Protein AF-R0MPH1-F1 (afdb_monomer_lite)

pLDDT: mean 81.39, std 14.54, range [37.03, 97.19]

Organism: Nosema bombycis (strain CQ1 / CVCC 102059) (NCBI:txid578461)

Foldseek 3Di:
DDDDDDPPPPPPDPVVVVVVVVVVVVVVVVVVVVVVVVVVLVVVVVPDPPPPVNVVVVVVVVVVVVVVVVVVVVVVVVVVVVVVVVVVVVVVVVVVVVVVVVVVVVVVVVVVVVVVVVVVVVVVVVVVVVVVVVVVVVVVVVVVVVVVVVVVVVVVVVVVVVVVVVVVVVVVVVVVVVVVVVVVVVVVVVVVVVVVVVVVVQVVVCVVVVWNWDWDDDDQKIWIWTDDPFWIWIFIDGDNGTDDIDIDGD

Sequence (250 aa):
MLMKEEYSEDWETIEHEMMHVEDYFSNHKIAFTEKMAKLYFLKNLKDANSNDKIYECLDRSKKQLVEIKKKGVEVRDDIEKISKEIYDTEMAHKNISLEVYEKEYNEMVEELKQLEIDLKNQDEFTEVNNKYQGLCTEVKNKSEQIAYLEKEIAFLAVSELEEEYHKLKEEKSRLESKQKRLSVIQYEKYIEELYFYYSTFISFFNKLIDMEVTSSISGSSIFIKCHNENIDVEIIIKDEGIQDIKILKT

Radius of gyration: 81.23 Å; chains: 1; bounding box: 146×49×200 Å

Secondary structure (DSSP, 8-state):
-------------HHHHHHHHHHHHHHHHHHHHHHHHHHHHHHHHHS-S-HHHHHHHHHHHHHHHHHHHHHHHHHHHHHHHHHHHHHHHHHHHHHHHHHHHHHHHHHHHHHHHHHHHHHHHHHHHHHHHHHHHHHHHHHHHHHHHHHHHHHHHHHHHHHHHHHHHHHHHHHHHHHHHHHHHHHHHHHHHHHHHHHHHHHHHHHHHHHHHT-EEEEEEETTEEEEEEEETTEEEEEEEETTEEEEEEEE--

Structure (mmCIF, N/CA/C/O backbone):
data_AF-R0MPH1-F1
#
_entry.id   AF-R0MPH1-F1
#
loop_
_atom_site.group_PDB
_atom_site.id
_atom_site.type_symbol
_atom_site.label_atom_id
_atom_site.label_alt_id
_atom_site.label_comp_id
_atom_site.label_asym_id
_atom_site.label_entity_id
_atom_site.label_seq_id
_atom_site.pdbx_PDB_ins_code
_atom_site.Cartn_x
_atom_site.Cartn_y
_atom_site.Cartn_z
_atom_site.occupancy
_atom_site.B_iso_or_equiv
_atom_site.auth_seq_id
_atom_site.auth_comp_id
_atom_site.auth_asym_id
_atom_site.auth_atom_id
_atom_site.pdbx_PDB_model_num
ATOM 1 N N . MET A 1 1 ? 61.611 1.259 -21.928 1.00 47.38 1 MET A N 1
ATOM 2 C CA . MET A 1 1 ? 61.967 -0.033 -22.554 1.00 47.38 1 MET A CA 1
ATOM 3 C C . MET A 1 1 ? 60.673 -0.637 -23.075 1.00 47.38 1 MET A C 1
ATOM 5 O O . MET A 1 1 ? 59.695 -0.521 -22.350 1.00 47.38 1 MET A O 1
ATOM 9 N N . LEU A 1 2 ? 60.705 -1.227 -24.280 1.00 37.03 2 LEU A N 1
ATOM 10 C CA . LEU A 1 2 ? 59.588 -1.635 -25.167 1.00 37.03 2 LEU A CA 1
ATOM 11 C C . LEU A 1 2 ? 59.160 -0.495 -26.113 1.00 37.03 2 LEU A C 1
ATOM 13 O O . LEU A 1 2 ? 58.446 0.413 -25.713 1.00 37.03 2 LEU A O 1
ATOM 17 N N . MET A 1 3 ? 59.924 -0.279 -27.191 1.00 38.53 3 MET A N 1
ATOM 18 C CA . MET A 1 3 ? 59.906 -0.952 -28.513 1.00 38.53 3 MET A CA 1
ATOM 19 C C . MET A 1 3 ? 58.918 -0.240 -29.446 1.00 38.53 3 MET A C 1
ATOM 21 O O . MET A 1 3 ? 57.710 -0.397 -29.334 1.00 38.53 3 MET A O 1
ATOM 25 N N . LYS A 1 4 ? 59.485 0.589 -30.334 1.00 43.16 4 LYS A N 1
ATOM 26 C CA . LYS A 1 4 ? 58.848 1.042 -31.570 1.00 43.16 4 LYS A CA 1
ATOM 27 C C . LYS A 1 4 ? 58.596 -0.201 -32.421 1.00 43.16 4 LYS A C 1
ATOM 29 O O . LYS A 1 4 ? 59.562 -0.846 -32.814 1.00 43.16 4 LYS A O 1
ATOM 34 N N . GLU A 1 5 ? 57.342 -0.501 -32.709 1.00 41.91 5 GLU A N 1
ATOM 35 C CA . GLU A 1 5 ? 56.995 -1.338 -33.853 1.00 41.91 5 GLU A CA 1
ATOM 36 C C . GLU A 1 5 ? 56.762 -0.400 -35.042 1.00 41.91 5 GLU A C 1
ATOM 38 O O . GLU A 1 5 ? 55.779 0.336 -35.104 1.00 41.91 5 GLU A O 1
ATOM 43 N N . GLU A 1 6 ? 57.747 -0.360 -35.941 1.00 42.69 6 GLU A N 1
ATOM 44 C CA . GLU A 1 6 ? 57.555 0.058 -37.326 1.00 42.69 6 GLU A CA 1
ATOM 45 C C . GLU A 1 6 ? 56.723 -1.027 -38.014 1.00 42.69 6 GLU A C 1
ATOM 47 O O . GLU A 1 6 ? 57.218 -2.122 -38.266 1.00 42.69 6 GLU A O 1
ATOM 52 N N . TYR A 1 7 ? 55.459 -0.733 -38.313 1.00 37.28 7 TYR A N 1
ATOM 53 C CA . TYR A 1 7 ? 54.685 -1.526 -39.263 1.00 37.28 7 TYR A CA 1
ATOM 54 C C . TYR A 1 7 ? 55.032 -1.040 -40.674 1.00 37.28 7 TYR A C 1
ATOM 56 O O . TYR A 1 7 ? 54.400 -0.128 -41.204 1.00 37.28 7 TYR A O 1
ATOM 64 N N . SER A 1 8 ? 56.073 -1.621 -41.274 1.00 43.75 8 SER A N 1
ATOM 65 C CA . SER A 1 8 ? 56.162 -1.723 -42.732 1.00 43.75 8 SER A CA 1
ATOM 66 C C . SER A 1 8 ? 55.380 -2.970 -43.143 1.00 43.75 8 SER A C 1
ATOM 68 O O . SER A 1 8 ? 55.934 -4.066 -43.225 1.00 43.75 8 SER A O 1
ATOM 70 N N . GLU A 1 9 ? 54.069 -2.836 -43.323 1.00 44.97 9 GLU A N 1
ATOM 71 C CA . GLU A 1 9 ? 53.312 -3.885 -44.000 1.00 44.97 9 GLU A CA 1
ATOM 72 C C . GLU A 1 9 ? 53.573 -3.778 -45.506 1.00 44.97 9 GLU A C 1
ATOM 74 O O . GLU A 1 9 ? 52.922 -3.023 -46.230 1.00 44.97 9 GLU A O 1
ATOM 79 N N . ASP A 1 10 ? 54.568 -4.536 -45.961 1.00 47.19 10 ASP A N 1
ATOM 80 C CA . ASP A 1 10 ? 54.720 -4.936 -47.354 1.00 47.19 10 ASP A CA 1
ATOM 81 C C . ASP A 1 10 ? 53.558 -5.880 -47.708 1.00 47.19 10 ASP A C 1
ATOM 83 O O . ASP A 1 10 ? 53.604 -7.085 -47.456 1.00 47.19 10 ASP A O 1
ATOM 87 N N . TRP A 1 11 ? 52.474 -5.340 -48.266 1.00 46.59 11 TRP A N 1
ATOM 88 C CA . TRP A 1 11 ? 51.369 -6.150 -48.779 1.00 46.59 11 TRP A CA 1
ATOM 89 C C . TRP A 1 11 ? 51.717 -6.712 -50.171 1.00 46.59 11 TRP A C 1
ATOM 91 O O . TRP A 1 11 ? 51.207 -6.251 -51.192 1.00 46.59 11 TRP A O 1
ATOM 101 N N . GLU A 1 12 ? 52.558 -7.750 -50.227 1.00 56.47 12 GLU A N 1
ATOM 102 C CA . GLU A 1 12 ? 52.672 -8.655 -51.387 1.00 56.47 12 GLU A CA 1
ATOM 103 C C . GLU A 1 12 ? 51.419 -9.543 -51.467 1.00 56.47 12 GLU A C 1
ATOM 105 O O . GLU A 1 12 ? 51.412 -10.722 -51.118 1.00 56.47 12 GLU A O 1
ATOM 110 N N . THR A 1 13 ? 50.300 -8.952 -51.882 1.00 56.31 13 THR A N 1
ATOM 111 C CA . THR A 1 13 ? 49.072 -9.710 -52.153 1.00 56.31 13 THR A CA 1
ATOM 112 C C . THR A 1 13 ? 49.057 -10.102 -53.630 1.00 56.31 13 THR A C 1
ATOM 114 O O . THR A 1 13 ? 49.486 -9.316 -54.473 1.00 56.31 13 THR A O 1
ATOM 117 N N . ILE A 1 14 ? 48.516 -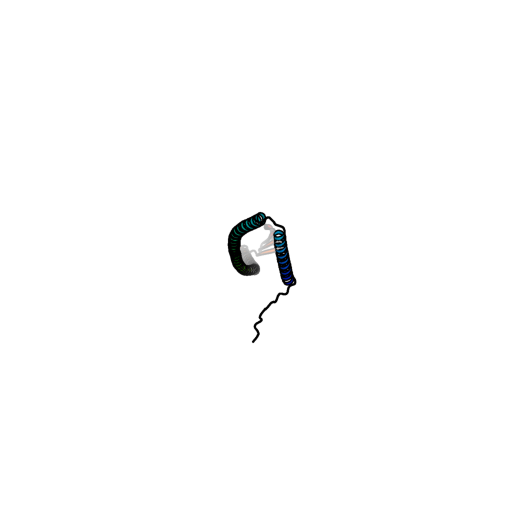11.279 -53.972 1.00 59.66 14 ILE A N 1
ATOM 118 C CA . ILE A 1 14 ? 48.335 -11.728 -55.371 1.00 59.66 14 ILE A CA 1
ATOM 119 C C . ILE A 1 14 ? 47.651 -10.644 -56.223 1.00 59.66 14 ILE A C 1
ATOM 121 O O . ILE A 1 14 ? 47.970 -10.487 -57.395 1.00 59.66 14 ILE A O 1
ATOM 125 N N . GLU A 1 15 ? 46.752 -9.853 -55.635 1.00 56.38 15 GLU A N 1
ATOM 126 C CA . GLU A 1 15 ? 46.106 -8.712 -56.297 1.00 56.38 15 GLU A CA 1
ATOM 127 C C . GLU A 1 15 ? 47.093 -7.592 -56.666 1.00 56.38 15 GLU A C 1
ATOM 129 O O . GLU A 1 15 ? 47.012 -7.046 -57.764 1.00 56.38 15 GLU A O 1
ATOM 134 N N . HIS A 1 16 ? 48.065 -7.291 -55.800 1.00 63.62 16 HIS A N 1
ATOM 135 C CA . HIS A 1 16 ? 49.118 -6.311 -56.069 1.00 63.62 16 HIS A CA 1
ATOM 136 C C . HIS A 1 16 ? 50.070 -6.808 -57.170 1.00 63.62 16 HIS A C 1
ATOM 138 O O . HIS A 1 16 ? 50.376 -6.061 -58.097 1.00 63.62 16 HIS A O 1
ATOM 144 N N . GLU A 1 17 ? 50.478 -8.083 -57.142 1.00 58.59 17 GLU A N 1
ATOM 145 C CA . GLU A 1 17 ? 51.265 -8.689 -58.230 1.00 58.59 17 GLU A CA 1
ATOM 146 C C . GLU A 1 17 ? 50.494 -8.724 -59.557 1.00 58.59 17 GLU A C 1
ATOM 148 O O . GLU A 1 17 ? 51.059 -8.425 -60.611 1.00 58.59 17 GLU A O 1
ATOM 153 N N . MET A 1 18 ? 49.194 -9.038 -59.519 1.00 65.75 18 MET A N 1
ATOM 154 C CA . MET A 1 18 ? 48.336 -9.042 -60.703 1.00 65.75 18 MET A CA 1
ATOM 155 C C . MET A 1 18 ? 48.206 -7.638 -61.302 1.00 65.75 18 MET A C 1
ATOM 157 O O . MET A 1 18 ? 48.282 -7.502 -62.521 1.00 65.75 18 MET A O 1
ATOM 161 N N . MET A 1 19 ? 48.131 -6.597 -60.465 1.00 64.19 19 MET A N 1
ATOM 162 C CA . MET A 1 19 ? 48.135 -5.200 -60.908 1.00 64.19 19 MET A CA 1
ATOM 163 C C . MET A 1 19 ? 49.435 -4.838 -61.651 1.00 64.19 19 MET A C 1
ATOM 165 O O . MET A 1 19 ? 49.385 -4.277 -62.745 1.00 64.19 19 MET A O 1
ATOM 169 N N . HIS A 1 20 ? 50.604 -5.241 -61.132 1.00 67.81 20 HIS A N 1
ATOM 170 C CA . HIS A 1 20 ? 51.898 -5.015 -61.805 1.00 67.81 20 HIS A CA 1
ATOM 171 C C . HIS A 1 20 ? 52.040 -5.797 -63.114 1.00 67.81 20 HIS A C 1
ATOM 173 O O . HIS A 1 20 ? 52.631 -5.308 -64.080 1.00 67.81 20 HIS A O 1
ATOM 179 N N . VAL A 1 21 ? 51.499 -7.016 -63.167 1.00 66.75 21 VAL A N 1
ATOM 180 C CA . VAL A 1 21 ? 51.483 -7.843 -64.380 1.00 66.75 21 VAL A CA 1
ATOM 181 C C . VAL A 1 21 ? 50.572 -7.227 -65.442 1.00 66.75 21 VAL A C 1
ATOM 183 O O . VAL A 1 21 ? 50.969 -7.142 -66.608 1.00 66.75 21 VAL A O 1
ATOM 186 N N . GLU A 1 22 ? 49.386 -6.752 -65.064 1.00 67.19 22 GLU A N 1
ATOM 187 C CA . GLU A 1 22 ? 48.483 -6.030 -65.963 1.00 67.19 22 GLU A CA 1
ATOM 188 C C . GLU A 1 22 ? 49.132 -4.754 -66.508 1.00 67.19 22 GLU A C 1
ATOM 190 O O . GLU A 1 22 ? 49.121 -4.540 -67.726 1.00 67.19 22 GLU A O 1
ATOM 195 N N . ASP A 1 23 ? 49.792 -3.970 -65.653 1.00 67.31 23 ASP A N 1
ATOM 196 C CA . ASP A 1 23 ? 50.544 -2.782 -66.060 1.00 67.31 23 ASP A CA 1
ATOM 197 C C . ASP A 1 23 ? 51.692 -3.134 -67.017 1.00 67.31 23 ASP A C 1
ATOM 199 O O . ASP A 1 23 ? 51.880 -2.477 -68.048 1.00 67.31 23 ASP A O 1
ATOM 203 N N . TYR A 1 24 ? 52.434 -4.213 -66.749 1.00 73.62 24 TYR A N 1
ATOM 204 C CA . TYR A 1 24 ? 53.504 -4.690 -67.627 1.00 73.62 24 TYR A CA 1
ATOM 205 C C . TYR A 1 24 ? 52.975 -5.117 -69.005 1.00 73.62 24 TYR A C 1
ATOM 207 O O . TYR A 1 24 ? 53.525 -4.718 -70.039 1.00 73.62 24 TYR A O 1
ATOM 215 N N . PHE A 1 25 ? 51.885 -5.889 -69.051 1.00 70.19 25 PHE A N 1
ATOM 216 C CA . PHE A 1 25 ? 51.261 -6.307 -70.309 1.00 70.19 25 PHE A CA 1
ATOM 217 C C . PHE A 1 25 ? 50.651 -5.132 -71.072 1.00 70.19 25 PHE A C 1
ATOM 219 O O . PHE A 1 25 ? 50.759 -5.080 -72.302 1.00 70.19 25 PHE A O 1
ATOM 226 N N . SER A 1 26 ? 50.056 -4.172 -70.365 1.00 73.06 26 SER A N 1
ATOM 227 C CA . SER A 1 26 ? 49.527 -2.944 -70.953 1.00 73.06 26 SER A CA 1
ATOM 228 C C . SER A 1 26 ? 50.652 -2.124 -71.588 1.00 73.06 26 SER A C 1
ATOM 230 O O . SER A 1 26 ? 50.583 -1.785 -72.774 1.00 73.06 26 SER A O 1
ATOM 232 N N . ASN A 1 27 ? 51.762 -1.938 -70.869 1.00 73.00 27 ASN A N 1
ATOM 233 C CA . ASN A 1 27 ? 52.957 -1.260 -71.371 1.00 73.00 27 ASN A CA 1
ATOM 234 C C . ASN A 1 27 ? 53.565 -1.972 -72.586 1.00 73.00 27 ASN A C 1
ATOM 236 O O . ASN A 1 27 ? 53.881 -1.329 -73.590 1.00 73.00 27 ASN A O 1
ATOM 240 N N . HIS A 1 28 ? 53.668 -3.303 -72.554 1.00 77.00 28 HIS A N 1
ATOM 241 C CA . HIS A 1 28 ? 54.170 -4.078 -73.689 1.00 77.00 28 HIS A CA 1
ATOM 242 C C . HIS A 1 28 ? 53.235 -3.984 -74.907 1.00 77.00 28 HIS A C 1
ATOM 244 O O . HIS A 1 28 ? 53.692 -3.859 -76.046 1.00 77.00 28 HIS A O 1
ATOM 250 N N . LYS A 1 29 ? 51.914 -4.003 -74.692 1.00 77.06 29 LYS A N 1
ATOM 251 C CA . LYS A 1 29 ? 50.914 -3.822 -75.753 1.00 77.06 29 LYS A CA 1
ATOM 252 C C . LYS A 1 29 ? 50.999 -2.423 -76.362 1.00 77.06 29 LYS A C 1
ATOM 254 O O . LYS A 1 29 ? 50.966 -2.305 -77.590 1.00 77.06 29 LYS A O 1
ATOM 259 N N . ILE A 1 30 ? 51.164 -1.381 -75.546 1.00 73.38 30 ILE A N 1
ATOM 260 C CA . ILE A 1 30 ? 51.377 -0.003 -76.013 1.00 73.38 30 ILE A CA 1
ATOM 261 C C . ILE A 1 30 ? 52.664 0.074 -76.841 1.00 73.38 30 ILE A C 1
ATOM 263 O O . ILE A 1 30 ? 52.615 0.521 -77.986 1.00 73.38 30 ILE A O 1
ATOM 267 N N . ALA A 1 31 ? 53.780 -0.458 -76.334 1.00 73.75 31 ALA A N 1
ATOM 268 C CA . ALA A 1 31 ? 55.064 -0.469 -77.038 1.00 73.75 31 ALA A CA 1
ATOM 269 C C . ALA A 1 31 ? 55.001 -1.238 -78.371 1.00 73.75 31 ALA A C 1
ATOM 271 O O . ALA A 1 31 ? 55.558 -0.805 -79.383 1.00 73.75 31 ALA A O 1
ATOM 272 N N . PHE A 1 32 ? 54.285 -2.365 -78.408 1.00 77.31 32 PHE A N 1
ATOM 273 C CA . PHE A 1 32 ? 54.057 -3.126 -79.635 1.00 77.31 32 PHE A CA 1
ATOM 274 C C . PHE A 1 32 ? 53.205 -2.345 -80.642 1.00 77.31 32 PHE A C 1
ATOM 276 O O . PHE A 1 32 ? 53.537 -2.299 -81.829 1.00 77.31 32 PHE A O 1
ATOM 283 N N . THR A 1 33 ? 52.142 -1.690 -80.174 1.00 74.06 33 THR A N 1
ATOM 284 C CA . THR A 1 33 ? 51.270 -0.858 -81.015 1.00 74.06 33 THR A CA 1
ATOM 285 C C . THR A 1 33 ? 52.039 0.339 -81.573 1.00 74.06 33 THR A C 1
ATOM 287 O O . THR A 1 33 ? 51.946 0.626 -82.765 1.00 74.06 33 THR A O 1
ATOM 290 N N . GLU A 1 34 ? 52.878 0.981 -80.758 1.00 74.88 34 GLU A N 1
ATOM 291 C CA . GLU A 1 34 ? 53.762 2.072 -81.170 1.00 74.88 34 GLU A CA 1
ATOM 292 C C . GLU A 1 34 ? 54.789 1.603 -82.212 1.00 74.88 34 GLU A C 1
ATOM 294 O O . GLU A 1 34 ? 54.973 2.247 -83.249 1.00 74.88 34 GLU A O 1
ATOM 299 N N . LYS A 1 35 ? 55.428 0.448 -81.985 1.00 77.62 35 LYS A N 1
ATOM 300 C CA . LYS A 1 35 ? 56.366 -0.163 -82.936 1.00 77.62 35 LYS A CA 1
ATOM 301 C C . LYS A 1 35 ? 55.687 -0.474 -84.271 1.00 77.62 35 LYS A C 1
ATOM 303 O O . LYS A 1 35 ? 56.257 -0.179 -85.323 1.00 77.62 35 LYS A O 1
ATOM 308 N N . MET A 1 36 ? 54.476 -1.033 -84.241 1.00 75.31 36 MET A N 1
ATOM 309 C CA . MET A 1 36 ? 53.702 -1.316 -85.450 1.00 75.31 36 MET A CA 1
ATOM 310 C C . MET A 1 36 ? 53.273 -0.036 -86.164 1.00 75.31 36 MET A C 1
ATOM 312 O O . MET A 1 36 ? 53.449 0.056 -87.375 1.00 75.31 36 MET A O 1
ATOM 316 N N . ALA A 1 37 ? 52.806 0.983 -85.441 1.00 71.94 37 ALA A N 1
ATOM 317 C CA . ALA A 1 37 ? 52.458 2.280 -86.019 1.00 71.94 37 ALA A CA 1
ATOM 318 C C . ALA A 1 37 ? 53.662 2.938 -86.717 1.00 71.94 37 ALA A C 1
ATOM 320 O O . ALA A 1 37 ? 53.539 3.394 -87.855 1.00 71.94 37 ALA A O 1
ATOM 321 N N . LYS A 1 38 ? 54.850 2.910 -86.091 1.00 75.00 38 LYS A N 1
ATOM 322 C CA . LYS A 1 38 ? 56.107 3.400 -86.689 1.00 75.00 38 LYS A CA 1
ATOM 323 C C . LYS A 1 38 ? 56.492 2.620 -87.950 1.00 75.00 38 LYS A C 1
ATOM 325 O O . LYS A 1 38 ? 56.895 3.225 -88.942 1.00 75.00 38 LYS A O 1
ATOM 330 N N . LEU A 1 39 ? 56.343 1.292 -87.939 1.00 75.0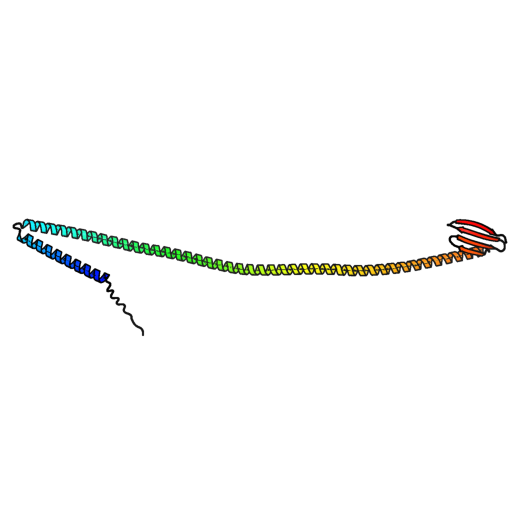6 39 LEU A N 1
ATOM 331 C CA . LEU A 1 39 ? 56.598 0.438 -89.107 1.00 75.06 39 LEU A CA 1
ATOM 332 C C . LEU A 1 39 ? 55.621 0.715 -90.257 1.00 75.06 39 LEU A C 1
ATOM 334 O O . LEU A 1 39 ? 56.059 0.845 -91.399 1.00 75.06 39 LEU A O 1
ATOM 338 N N . TYR A 1 40 ? 54.324 0.850 -89.967 1.00 70.94 40 TYR A N 1
ATOM 339 C CA . TYR A 1 40 ? 53.313 1.224 -90.959 1.00 70.94 40 TYR A CA 1
ATOM 340 C C . TYR A 1 40 ? 53.589 2.609 -91.552 1.00 70.94 40 TYR A C 1
ATOM 342 O O . TYR A 1 40 ? 53.527 2.776 -92.768 1.00 70.94 40 TYR A O 1
ATOM 350 N N . PHE A 1 41 ? 53.972 3.582 -90.722 1.00 66.75 41 PHE A N 1
ATOM 351 C CA . PHE A 1 41 ? 54.356 4.920 -91.170 1.00 66.75 41 PHE A CA 1
ATOM 352 C C . PHE A 1 41 ? 55.576 4.891 -92.110 1.00 66.75 41 PHE A C 1
ATOM 354 O O . PHE A 1 41 ? 55.537 5.466 -93.196 1.00 66.75 41 PHE A O 1
ATOM 361 N N . LEU A 1 42 ? 56.629 4.149 -91.746 1.00 69.00 42 LEU A N 1
ATOM 362 C CA . LEU A 1 42 ? 57.828 3.962 -92.577 1.00 69.00 42 LEU A CA 1
ATOM 363 C C . LEU A 1 42 ? 57.538 3.238 -93.897 1.00 69.00 42 LEU A C 1
ATOM 365 O O . LEU A 1 42 ? 58.152 3.552 -94.915 1.00 69.00 42 LEU A O 1
ATOM 369 N N . LYS A 1 43 ? 56.622 2.266 -93.890 1.00 66.38 43 LYS A N 1
ATOM 370 C CA . LYS A 1 43 ? 56.221 1.533 -95.096 1.00 66.38 43 LYS A CA 1
ATOM 371 C C . LYS A 1 43 ? 55.429 2.431 -96.052 1.00 66.38 43 LYS A C 1
ATOM 373 O O . LYS A 1 43 ? 55.741 2.466 -97.236 1.00 66.38 43 LYS A O 1
ATOM 378 N N . ASN A 1 44 ? 54.507 3.236 -95.523 1.00 62.88 44 ASN A N 1
ATOM 379 C CA . ASN A 1 44 ? 53.739 4.210 -96.305 1.00 62.88 44 ASN A CA 1
ATOM 380 C C . ASN A 1 44 ? 54.609 5.347 -96.878 1.00 62.88 44 ASN A C 1
ATOM 382 O O . ASN A 1 44 ? 54.287 5.880 -97.934 1.00 62.88 44 ASN A O 1
ATOM 386 N N . LEU A 1 45 ? 55.728 5.688 -96.225 1.00 61.69 45 LEU A N 1
ATOM 387 C CA . LEU A 1 45 ? 56.736 6.619 -96.754 1.00 61.69 45 LEU A CA 1
ATOM 388 C C . LEU A 1 45 ? 57.529 6.045 -97.940 1.00 61.69 45 LEU A C 1
ATOM 390 O O . LEU A 1 45 ? 57.949 6.804 -98.809 1.00 61.69 45 LEU A O 1
ATOM 394 N N . LYS A 1 46 ? 57.753 4.724 -97.979 1.00 61.44 46 LYS A N 1
ATOM 395 C CA . LYS A 1 46 ? 58.539 4.064 -99.036 1.00 61.44 46 LYS A CA 1
ATOM 396 C C . LYS A 1 46 ? 57.755 3.827 -100.332 1.00 61.44 46 LYS A C 1
ATOM 398 O O . LYS A 1 46 ? 58.378 3.786 -101.386 1.00 61.44 46 LYS A O 1
ATOM 403 N N . ASP A 1 47 ? 56.428 3.711 -100.261 1.00 58.28 47 ASP A N 1
ATOM 404 C CA . ASP A 1 47 ? 55.560 3.414 -101.416 1.00 58.28 47 ASP A CA 1
ATOM 405 C C . ASP A 1 47 ? 54.944 4.661 -102.096 1.00 58.28 47 ASP A C 1
ATOM 407 O O . ASP A 1 47 ? 54.179 4.533 -103.052 1.00 58.28 47 ASP A O 1
ATOM 411 N N . ALA A 1 48 ? 55.260 5.887 -101.657 1.00 50.22 48 ALA A N 1
ATOM 412 C CA . ALA A 1 48 ? 54.588 7.096 -102.140 1.00 50.22 48 ALA A CA 1
ATOM 413 C C . ALA A 1 48 ? 55.471 7.990 -103.034 1.00 50.22 48 ALA A C 1
ATOM 415 O O . ALA A 1 48 ? 56.192 8.857 -102.554 1.00 50.22 48 ALA A O 1
ATOM 416 N N . ASN A 1 49 ? 55.239 7.932 -104.350 1.00 55.12 49 ASN A N 1
ATOM 417 C CA . ASN A 1 49 ? 55.435 9.064 -105.277 1.00 55.12 49 ASN A CA 1
ATOM 418 C C . ASN A 1 49 ? 54.329 10.138 -105.080 1.00 55.12 49 ASN A C 1
ATOM 420 O O . ASN A 1 49 ? 53.803 10.719 -106.025 1.00 55.12 49 ASN A O 1
ATOM 424 N N . SER A 1 50 ? 53.887 10.344 -103.837 1.00 57.09 50 SER A N 1
ATOM 425 C CA . SER A 1 50 ? 52.682 11.103 -103.490 1.00 57.09 50 SER A CA 1
ATOM 426 C C . SER A 1 50 ? 52.900 11.803 -102.148 1.00 57.09 50 SER A C 1
ATOM 428 O O . SER A 1 50 ? 52.302 11.453 -101.132 1.00 57.09 50 SER A O 1
ATOM 430 N N . ASN A 1 51 ? 53.810 12.782 -102.152 1.00 58.56 51 ASN A N 1
ATOM 431 C CA . ASN A 1 51 ? 54.081 13.649 -101.003 1.00 58.56 51 ASN A CA 1
ATOM 432 C C . ASN A 1 51 ? 52.787 14.288 -100.455 1.00 58.56 51 ASN A C 1
ATOM 434 O O . ASN A 1 51 ? 52.629 14.378 -99.240 1.00 58.56 51 ASN A O 1
ATOM 438 N N . ASP A 1 52 ? 51.820 14.620 -101.317 1.00 58.88 52 ASP A N 1
ATOM 439 C CA . ASP A 1 52 ? 50.558 15.266 -100.923 1.00 58.88 52 ASP A CA 1
ATOM 440 C C . ASP A 1 52 ? 49.718 14.448 -99.925 1.00 58.88 52 ASP A C 1
ATOM 442 O O . ASP A 1 52 ? 49.218 14.999 -98.947 1.00 58.88 52 ASP A O 1
ATOM 446 N N . LYS A 1 53 ? 49.627 13.118 -100.075 1.00 62.16 53 LYS A N 1
ATOM 447 C CA . LYS A 1 53 ? 48.824 12.272 -99.165 1.00 62.16 53 LYS A CA 1
ATOM 448 C C . LYS A 1 53 ? 49.420 12.158 -97.758 1.00 62.16 53 LYS A C 1
ATOM 450 O O . LYS A 1 53 ? 48.689 11.969 -96.785 1.00 62.16 53 LYS A O 1
ATOM 455 N N . ILE A 1 54 ? 50.746 12.257 -97.637 1.00 65.81 54 ILE A N 1
ATOM 456 C CA . ILE A 1 54 ? 51.442 12.218 -96.343 1.00 65.81 54 ILE A CA 1
ATOM 457 C C . ILE A 1 54 ? 51.233 13.542 -95.604 1.00 65.81 54 ILE A C 1
ATOM 459 O O . ILE A 1 54 ? 50.923 13.520 -94.412 1.00 65.81 54 ILE A O 1
ATOM 463 N N . TYR A 1 55 ? 51.329 14.677 -96.305 1.00 69.75 55 TYR A N 1
ATOM 464 C CA . TYR A 1 55 ? 51.026 15.989 -95.729 1.00 69.75 55 TYR A CA 1
ATOM 465 C C . TYR A 1 55 ? 49.555 16.101 -95.303 1.00 69.75 55 TYR A C 1
ATOM 467 O O . TYR A 1 55 ? 49.290 16.543 -94.187 1.00 69.75 55 TYR A O 1
ATOM 475 N N . GLU A 1 56 ? 48.609 15.596 -96.104 1.00 72.19 56 GLU A N 1
ATOM 476 C CA . GLU A 1 56 ? 47.190 15.523 -95.721 1.00 72.19 56 GLU A CA 1
ATOM 477 C C . GLU A 1 56 ? 46.957 14.667 -94.466 1.00 72.19 56 GLU A C 1
ATOM 479 O O . GLU A 1 56 ? 46.199 15.054 -93.572 1.00 72.19 56 GLU A O 1
ATOM 484 N N . CYS A 1 57 ? 47.621 13.511 -94.361 1.00 73.31 57 CYS A N 1
ATOM 485 C CA . CYS A 1 57 ? 47.537 12.663 -93.173 1.00 73.31 57 CYS A CA 1
ATOM 486 C C . CYS A 1 57 ? 48.119 13.363 -91.936 1.00 73.31 57 CYS A C 1
ATOM 488 O O . CYS A 1 57 ? 47.556 13.255 -90.846 1.00 73.31 57 CYS A O 1
ATOM 490 N N . LEU A 1 58 ? 49.227 14.089 -92.092 1.00 75.75 58 LEU A N 1
ATOM 491 C CA . LEU A 1 58 ? 49.897 14.796 -91.003 1.00 75.75 58 LEU A CA 1
ATOM 492 C C . LEU A 1 58 ? 49.072 15.997 -90.520 1.00 75.75 58 LEU A C 1
ATOM 494 O O . LEU A 1 58 ? 48.917 16.187 -89.312 1.00 75.75 58 LEU A O 1
ATOM 498 N N . ASP A 1 59 ? 48.452 16.737 -91.440 1.00 78.62 59 ASP A N 1
ATOM 499 C CA . ASP A 1 59 ? 47.507 17.810 -91.119 1.00 78.62 59 ASP A CA 1
ATOM 500 C C . ASP A 1 59 ? 46.230 17.281 -90.459 1.00 78.62 59 ASP A C 1
ATOM 502 O O . ASP A 1 59 ? 45.731 17.887 -89.505 1.00 78.62 59 ASP A O 1
ATOM 506 N N . ARG A 1 60 ? 45.713 16.128 -90.904 1.00 82.00 60 ARG A N 1
ATOM 507 C CA . ARG A 1 60 ? 44.573 15.461 -90.259 1.00 82.00 60 ARG A CA 1
ATOM 508 C C . ARG A 1 60 ? 44.914 15.034 -88.835 1.00 82.00 60 ARG A C 1
ATOM 510 O O . ARG A 1 60 ? 44.155 15.358 -87.923 1.00 82.00 60 ARG A O 1
ATOM 517 N N . SER A 1 61 ? 46.065 14.396 -88.631 1.00 79.12 61 SER A N 1
ATOM 518 C CA . SER A 1 61 ? 46.552 14.007 -87.303 1.00 79.12 61 SER A CA 1
ATOM 519 C C . SER A 1 61 ? 46.778 15.220 -86.402 1.00 79.12 61 SER A C 1
ATOM 521 O O . SER A 1 61 ? 46.405 15.195 -85.233 1.00 79.12 61 SER A O 1
ATOM 523 N N . LYS A 1 62 ? 47.319 16.323 -86.937 1.00 82.75 62 LYS A N 1
ATOM 524 C CA . LYS A 1 62 ? 47.502 17.576 -86.191 1.00 82.75 62 LYS A CA 1
ATOM 525 C C . LYS A 1 62 ? 46.164 18.189 -85.776 1.00 82.75 62 LYS A C 1
ATOM 527 O O . LYS A 1 62 ? 46.020 18.598 -84.626 1.00 82.75 62 LYS A O 1
ATOM 532 N N . LYS A 1 63 ? 45.174 18.223 -86.677 1.00 84.94 63 LYS A N 1
ATOM 533 C CA . LYS A 1 63 ? 43.811 18.694 -86.367 1.00 84.94 63 LYS A CA 1
ATOM 534 C C . LYS A 1 63 ? 43.141 17.817 -85.307 1.00 84.94 63 LYS A C 1
ATOM 536 O O . LYS A 1 63 ? 42.611 18.357 -84.340 1.00 84.94 63 LYS A O 1
ATOM 541 N N . GLN A 1 64 ? 43.238 16.494 -85.436 1.00 83.62 64 GLN A N 1
ATOM 542 C CA . GLN A 1 64 ? 42.723 15.545 -84.443 1.00 83.62 64 GLN A CA 1
ATOM 543 C C . GLN A 1 64 ? 43.410 15.704 -83.084 1.00 83.62 64 GLN A C 1
ATOM 545 O O . GLN A 1 64 ? 42.740 15.687 -82.061 1.00 83.62 64 GLN A O 1
ATOM 550 N N . LEU A 1 65 ? 44.726 15.929 -83.052 1.00 83.69 65 LEU A N 1
ATOM 551 C CA . LEU A 1 65 ? 45.465 16.149 -81.808 1.00 83.69 65 LEU A CA 1
ATOM 552 C C . LEU A 1 65 ? 45.028 17.439 -81.100 1.00 83.69 65 LEU A C 1
ATOM 554 O O . LEU A 1 65 ? 44.890 17.458 -79.879 1.00 83.69 65 LEU A O 1
ATOM 558 N N . VAL A 1 66 ? 44.774 18.513 -81.854 1.00 89.12 66 VAL A N 1
ATOM 559 C CA . VAL A 1 66 ? 44.224 19.760 -81.299 1.00 89.12 66 VAL A CA 1
ATOM 560 C C . VAL A 1 66 ? 42.810 19.541 -80.756 1.00 89.12 66 VAL A C 1
ATOM 562 O O . VAL A 1 66 ? 42.501 20.033 -79.675 1.00 89.12 66 VAL A O 1
ATOM 565 N N . GLU A 1 67 ? 41.966 18.792 -81.467 1.00 89.81 67 GLU A N 1
ATOM 566 C CA . GLU A 1 67 ? 40.607 18.461 -81.021 1.00 89.81 67 GLU A CA 1
ATOM 567 C C . GLU A 1 67 ? 40.614 17.597 -79.752 1.00 89.81 67 GLU A C 1
ATOM 569 O O . GLU A 1 67 ? 39.926 17.920 -78.788 1.00 89.81 67 GLU A O 1
ATOM 574 N N . ILE A 1 68 ? 41.446 16.552 -79.709 1.00 87.56 68 ILE A N 1
ATOM 575 C CA . ILE A 1 68 ? 41.627 15.693 -78.532 1.00 87.56 68 ILE A CA 1
ATOM 576 C C . ILE A 1 68 ? 42.160 16.508 -77.355 1.00 87.56 68 ILE A C 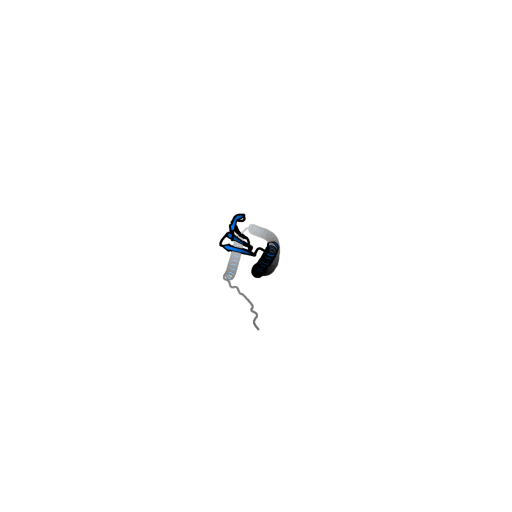1
ATOM 578 O O . ILE A 1 68 ? 41.691 16.335 -76.236 1.00 87.56 68 ILE A O 1
ATOM 582 N N . LYS A 1 69 ? 43.099 17.433 -77.586 1.00 88.19 69 LYS A N 1
ATOM 583 C CA . LYS A 1 69 ? 43.613 18.307 -76.526 1.00 88.19 69 LYS A CA 1
ATOM 584 C C . LYS A 1 69 ? 42.528 19.233 -75.975 1.00 88.19 69 LYS A C 1
ATOM 586 O O . LYS A 1 69 ? 42.477 19.411 -74.766 1.00 88.19 69 LYS A O 1
ATOM 591 N N . LYS A 1 70 ? 41.665 19.796 -76.831 1.00 90.62 70 LYS A N 1
ATOM 592 C CA . LYS A 1 70 ? 40.514 20.602 -76.389 1.00 90.62 70 LYS A CA 1
ATOM 593 C C . LYS A 1 70 ? 39.529 19.768 -75.571 1.00 90.62 70 LYS A C 1
ATOM 595 O O . LYS A 1 70 ? 39.246 20.140 -74.441 1.00 90.62 70 LYS A O 1
ATOM 600 N N . LYS A 1 71 ? 39.127 18.599 -76.080 1.00 91.69 71 LYS A N 1
ATOM 601 C CA . LYS A 1 71 ? 38.276 17.645 -75.350 1.00 91.69 71 LYS A CA 1
ATOM 602 C C . LYS A 1 71 ? 38.898 17.213 -74.022 1.00 91.69 71 LYS A C 1
ATOM 604 O O . LYS A 1 71 ? 38.200 17.084 -73.034 1.00 91.69 71 LYS A O 1
ATOM 609 N N . GLY A 1 72 ? 40.215 17.023 -73.972 1.00 89.19 72 GLY A N 1
ATOM 610 C CA . GLY A 1 72 ? 40.926 16.679 -72.740 1.00 89.19 72 GLY A CA 1
ATOM 611 C C . GLY A 1 72 ? 40.969 17.811 -71.710 1.00 89.19 72 GLY A C 1
ATOM 612 O O . GLY A 1 72 ? 41.067 17.527 -70.521 1.00 89.19 72 GLY A O 1
ATOM 613 N N . VAL A 1 73 ? 40.900 19.075 -72.144 1.00 92.00 73 VAL A N 1
ATOM 614 C CA . VAL A 1 73 ? 40.722 20.223 -71.240 1.00 92.00 73 VAL A CA 1
ATOM 615 C C . VAL A 1 73 ? 39.282 20.263 -70.732 1.00 92.00 73 VAL A C 1
ATOM 617 O O . VAL A 1 73 ? 39.094 20.299 -69.527 1.00 92.00 73 VAL A O 1
ATOM 620 N N . GLU A 1 74 ? 38.290 20.136 -71.617 1.00 92.62 74 GLU A N 1
ATOM 621 C CA . GLU A 1 74 ? 36.866 20.087 -71.235 1.00 92.62 74 GLU A CA 1
ATOM 622 C C . GLU A 1 74 ? 36.585 18.959 -70.228 1.00 92.62 74 GLU A C 1
ATOM 624 O O . GLU A 1 74 ? 36.030 19.199 -69.164 1.00 92.62 74 GLU A O 1
ATOM 629 N N . VAL A 1 75 ? 37.076 17.745 -70.501 1.00 92.12 75 VAL A N 1
ATOM 630 C CA . VAL A 1 75 ? 36.936 16.596 -69.591 1.00 92.12 75 VAL A CA 1
ATOM 631 C C . VAL A 1 75 ? 37.646 16.837 -68.259 1.00 92.12 75 VAL A C 1
ATOM 633 O O . VAL A 1 75 ? 37.169 16.384 -67.226 1.00 92.12 75 VAL A O 1
ATOM 636 N N . ARG A 1 76 ? 38.786 17.537 -68.247 1.00 91.19 76 ARG A N 1
ATOM 637 C CA . ARG A 1 76 ? 39.473 17.879 -66.994 1.00 91.19 76 ARG A CA 1
ATOM 638 C C . ARG A 1 76 ? 38.642 18.849 -66.160 1.00 91.19 76 ARG A C 1
ATOM 640 O O . ARG A 1 76 ? 38.533 18.639 -64.956 1.00 91.19 76 ARG A O 1
ATOM 647 N N . ASP A 1 77 ? 38.073 19.867 -66.796 1.00 93.12 77 ASP A N 1
ATOM 648 C CA . ASP A 1 77 ? 37.223 20.852 -66.129 1.00 93.12 77 ASP A CA 1
ATOM 649 C C . ASP A 1 77 ? 35.948 20.178 -65.581 1.00 93.12 77 ASP A C 1
ATOM 651 O O . ASP A 1 77 ? 35.551 20.432 -64.442 1.00 93.12 77 ASP A O 1
ATOM 655 N N . ASP A 1 78 ? 35.366 19.239 -66.337 1.00 93.50 78 ASP A N 1
ATOM 656 C CA . ASP A 1 78 ? 34.236 18.415 -65.890 1.00 93.50 78 ASP A CA 1
ATOM 657 C C . ASP A 1 78 ? 34.616 17.513 -64.705 1.00 93.50 78 ASP A C 1
ATOM 659 O O . ASP A 1 78 ? 33.876 17.444 -63.724 1.00 93.50 78 ASP A O 1
ATOM 663 N N . ILE A 1 79 ? 35.784 16.858 -64.746 1.00 92.19 79 ILE A N 1
ATOM 664 C CA . ILE A 1 79 ? 36.294 16.048 -63.627 1.00 92.19 79 ILE A CA 1
ATOM 665 C C . ILE A 1 79 ? 36.497 16.917 -62.384 1.00 92.19 79 ILE A C 1
ATOM 667 O O . ILE A 1 79 ? 36.122 16.500 -61.287 1.00 92.19 79 ILE A O 1
ATOM 671 N N . GLU A 1 80 ? 37.069 18.115 -62.527 1.00 94.38 80 GLU A N 1
ATOM 672 C CA . GLU A 1 80 ? 37.264 19.034 -61.402 1.00 94.38 80 GLU A CA 1
ATOM 673 C C . GLU A 1 80 ? 35.920 19.444 -60.790 1.00 94.38 80 GLU A C 1
ATOM 675 O O . GLU A 1 80 ? 35.770 19.444 -59.565 1.00 94.38 80 GLU A O 1
ATOM 680 N N . LYS A 1 81 ? 34.926 19.745 -61.632 1.00 95.50 81 LYS A N 1
ATOM 681 C CA . LYS A 1 81 ? 33.580 20.105 -61.185 1.00 95.50 81 LYS A CA 1
ATOM 682 C C . LYS A 1 81 ? 32.894 18.950 -60.454 1.00 95.50 81 LYS A C 1
ATOM 684 O O . LYS A 1 81 ? 32.417 19.151 -59.342 1.00 95.50 81 LYS A O 1
ATOM 689 N N . ILE A 1 82 ? 32.909 17.748 -61.031 1.00 93.88 82 ILE A N 1
ATOM 690 C CA . ILE A 1 82 ? 32.332 16.545 -60.412 1.00 93.88 82 ILE A CA 1
ATOM 691 C C . ILE A 1 82 ? 33.030 16.239 -59.083 1.00 93.88 82 ILE A C 1
ATOM 693 O O . ILE A 1 82 ? 32.368 15.932 -58.099 1.00 93.88 82 ILE A O 1
ATOM 697 N N . SER A 1 83 ? 34.356 16.369 -59.019 1.00 93.12 83 SER A N 1
ATOM 698 C CA . SER A 1 83 ? 35.113 16.110 -57.786 1.00 93.12 83 SER A CA 1
ATOM 699 C C . SER A 1 83 ? 34.731 17.080 -56.662 1.00 93.12 83 SER A C 1
ATOM 701 O O . SER A 1 83 ? 34.606 16.661 -55.513 1.00 93.12 83 SER A O 1
ATOM 703 N N . LYS A 1 84 ? 34.502 18.362 -56.985 1.00 95.06 84 LYS A N 1
ATOM 704 C CA . LYS A 1 84 ? 33.989 19.345 -56.018 1.00 95.06 84 LYS A CA 1
ATOM 705 C C . LYS A 1 84 ? 32.573 18.997 -55.563 1.00 95.06 84 LYS A C 1
ATOM 707 O O . LYS A 1 84 ? 32.322 18.973 -54.366 1.00 95.06 84 LYS A O 1
ATOM 712 N N . GLU A 1 85 ? 31.681 18.664 -56.496 1.00 95.38 85 GLU A N 1
ATOM 713 C CA . GLU A 1 85 ? 30.299 18.280 -56.175 1.00 95.38 85 GLU A CA 1
ATOM 714 C C . GLU A 1 85 ? 30.236 17.024 -55.290 1.00 95.38 85 GLU A C 1
ATOM 716 O O . GLU A 1 85 ? 29.452 16.986 -54.340 1.00 95.38 85 GLU A O 1
ATOM 721 N N . ILE A 1 86 ? 31.084 16.021 -55.549 1.00 94.88 86 ILE A N 1
ATOM 722 C CA . ILE A 1 86 ? 31.197 14.818 -54.711 1.00 94.88 86 ILE A CA 1
ATOM 723 C C . ILE A 1 86 ? 31.652 15.195 -53.302 1.00 94.88 86 ILE A C 1
ATOM 725 O O . ILE A 1 86 ? 30.980 14.837 -52.338 1.00 94.88 86 ILE A O 1
ATOM 729 N N . TYR A 1 87 ? 32.743 15.957 -53.179 1.00 95.12 87 TYR A N 1
ATOM 730 C CA . TYR A 1 87 ? 33.274 16.365 -51.879 1.00 95.12 87 TYR A CA 1
ATOM 731 C C . TYR A 1 87 ? 32.250 17.165 -51.059 1.00 95.12 87 TYR A C 1
ATOM 733 O O . TYR A 1 87 ? 32.029 16.878 -49.881 1.00 95.12 87 TYR A O 1
ATOM 741 N N . ASP A 1 88 ? 31.582 18.136 -51.687 1.00 94.88 88 ASP A N 1
ATOM 742 C CA . ASP A 1 88 ? 30.566 18.957 -51.026 1.00 94.88 88 ASP A CA 1
ATOM 743 C C . ASP A 1 88 ? 29.370 18.104 -50.571 1.00 94.88 88 ASP A C 1
ATOM 745 O O . ASP A 1 88 ? 28.859 18.284 -49.462 1.00 94.88 88 ASP A O 1
ATOM 749 N N . THR A 1 89 ? 28.959 17.127 -51.387 1.00 92.62 89 THR A N 1
ATOM 750 C CA . THR A 1 89 ? 27.870 16.196 -51.053 1.00 92.62 89 THR A CA 1
ATOM 751 C C . THR A 1 89 ? 28.252 15.263 -49.903 1.00 92.62 89 THR A C 1
ATOM 753 O O . THR A 1 89 ? 27.450 15.059 -48.992 1.00 92.62 89 THR A O 1
ATOM 756 N N . GLU A 1 90 ? 29.471 14.723 -49.899 1.00 93.38 90 GLU A N 1
ATOM 757 C CA . GLU A 1 90 ? 29.976 13.867 -48.818 1.00 93.38 90 GLU A CA 1
ATOM 758 C C . GLU A 1 90 ? 30.059 14.625 -47.490 1.00 93.38 90 GLU A C 1
ATOM 760 O O . GLU A 1 90 ? 29.630 14.117 -46.449 1.00 93.38 90 GLU A O 1
ATOM 765 N N . MET A 1 91 ? 30.548 15.868 -47.521 1.00 93.06 91 MET A N 1
ATOM 766 C CA . MET A 1 91 ? 30.610 16.721 -46.335 1.00 93.06 91 MET A CA 1
ATOM 767 C C . MET A 1 91 ? 29.213 17.085 -45.824 1.00 93.06 91 MET A C 1
ATOM 769 O O . MET A 1 91 ? 28.967 17.007 -44.618 1.00 93.06 91 MET A O 1
ATOM 773 N N . ALA A 1 92 ? 28.278 17.417 -46.719 1.00 92.94 92 ALA A N 1
ATOM 774 C CA . ALA A 1 92 ? 26.888 17.671 -46.349 1.00 92.94 92 ALA A CA 1
ATOM 775 C C . ALA A 1 92 ? 26.231 16.428 -45.726 1.00 92.94 92 ALA A C 1
ATOM 777 O O . ALA A 1 92 ? 25.618 16.524 -44.663 1.00 92.94 92 ALA A O 1
ATOM 778 N N . HIS A 1 93 ? 26.414 15.252 -46.332 1.00 91.62 93 HIS A N 1
ATOM 779 C CA . HIS A 1 93 ? 25.886 13.991 -45.812 1.00 91.62 93 HIS A CA 1
ATOM 780 C C . HIS A 1 93 ? 26.443 13.669 -44.421 1.00 91.62 93 HIS A C 1
ATOM 782 O O . HIS A 1 93 ? 25.694 13.283 -43.520 1.00 91.62 93 HIS A O 1
ATOM 788 N N . LYS A 1 94 ? 27.754 13.850 -44.223 1.00 92.94 94 LYS A N 1
ATOM 789 C CA . LYS A 1 94 ? 28.405 13.627 -42.928 1.00 92.94 94 LYS A CA 1
ATOM 790 C C . LYS A 1 94 ? 27.845 14.553 -41.849 1.00 92.94 94 LYS A C 1
ATOM 792 O O . LYS A 1 94 ? 27.561 14.080 -40.752 1.00 92.94 94 LYS A O 1
ATOM 797 N N . ASN A 1 95 ? 27.655 15.834 -42.161 1.00 92.69 95 ASN A N 1
ATOM 798 C CA . ASN A 1 95 ? 27.102 16.801 -41.213 1.00 92.69 95 ASN A CA 1
ATOM 799 C C . ASN A 1 95 ? 25.650 16.470 -40.848 1.00 92.69 95 ASN A C 1
ATOM 801 O O . ASN A 1 95 ? 25.333 16.410 -39.666 1.00 92.69 95 ASN A O 1
ATOM 805 N N . ILE A 1 96 ? 24.801 16.159 -41.836 1.00 92.19 96 ILE A N 1
ATOM 806 C CA . ILE A 1 96 ? 23.409 15.748 -41.585 1.00 92.19 96 ILE A CA 1
ATOM 807 C C . ILE A 1 96 ? 23.370 14.487 -40.717 1.00 92.19 96 ILE A C 1
ATOM 809 O O . ILE A 1 96 ? 22.596 14.412 -39.769 1.00 92.19 96 ILE A O 1
ATOM 813 N N . SER A 1 97 ? 24.224 13.504 -41.012 1.00 91.25 97 SER A N 1
ATOM 814 C CA . SER A 1 97 ? 24.287 12.266 -40.229 1.00 91.25 97 SER A CA 1
ATOM 815 C C . SER A 1 97 ? 24.664 12.551 -38.774 1.00 91.25 97 SER A C 1
ATOM 817 O O . SER A 1 97 ? 24.033 12.023 -37.866 1.00 91.25 97 SER A O 1
ATOM 819 N N . LEU A 1 98 ? 25.659 13.415 -38.543 1.00 91.94 98 LEU A N 1
ATOM 820 C CA . LEU A 1 98 ? 26.067 13.818 -37.196 1.00 91.94 98 LEU A CA 1
ATOM 821 C C . LEU A 1 98 ? 24.945 14.540 -36.444 1.00 91.94 98 LEU A C 1
ATOM 823 O O . LEU A 1 98 ? 24.695 14.198 -35.294 1.00 91.94 98 LEU A O 1
ATOM 827 N N . GLU A 1 99 ? 24.243 15.474 -37.088 1.00 93.94 99 GLU A N 1
ATOM 828 C CA . GLU A 1 99 ? 23.113 16.189 -36.477 1.00 93.94 99 GLU A CA 1
ATOM 829 C C . GLU A 1 99 ? 21.963 15.241 -36.102 1.00 93.94 99 GLU A C 1
ATOM 831 O O . GLU A 1 99 ? 21.377 15.370 -35.026 1.00 93.94 99 GLU A O 1
ATOM 836 N N . VAL A 1 100 ? 21.652 14.265 -36.963 1.00 94.44 100 VAL A N 1
ATOM 837 C CA . VAL A 1 100 ? 20.627 13.248 -36.681 1.00 94.44 100 VAL A CA 1
ATOM 838 C C . VAL A 1 100 ? 21.041 12.383 -35.493 1.00 94.44 100 VAL A C 1
ATOM 840 O O . VAL A 1 100 ? 20.255 12.234 -34.560 1.00 94.44 100 VAL A O 1
ATOM 843 N N . TYR A 1 101 ? 22.277 11.878 -35.475 1.00 92.94 101 TYR A N 1
ATOM 844 C CA . TYR A 1 101 ? 22.766 11.064 -34.361 1.00 92.94 101 TYR A CA 1
ATOM 845 C C . TYR A 1 101 ? 22.845 11.843 -33.048 1.00 92.94 101 TYR A C 1
ATOM 847 O O . TYR A 1 101 ? 22.524 11.298 -31.996 1.00 92.94 101 TYR A O 1
ATOM 855 N N . GLU A 1 102 ? 23.246 13.114 -33.085 1.00 95.06 102 GLU A N 1
ATOM 856 C CA . GLU A 1 102 ? 23.274 13.968 -31.896 1.00 95.06 102 GLU A CA 1
ATOM 857 C C . GLU A 1 102 ? 21.861 14.199 -31.349 1.00 95.06 102 GLU A C 1
ATOM 859 O O . GLU A 1 102 ? 21.645 14.160 -30.136 1.00 95.06 102 GLU A O 1
ATOM 864 N N . LYS A 1 103 ? 20.876 14.377 -32.234 1.00 95.50 103 LYS A N 1
ATOM 865 C CA . LYS A 1 103 ? 19.475 14.502 -31.837 1.00 95.50 103 LYS A CA 1
ATOM 866 C C . LYS A 1 103 ? 18.940 13.212 -31.209 1.00 95.50 103 LYS A C 1
ATOM 868 O O . LYS A 1 103 ? 18.391 13.281 -30.113 1.00 95.50 103 LYS A O 1
ATOM 873 N N . GLU A 1 104 ? 19.138 12.062 -31.854 1.00 94.75 104 GLU A N 1
ATOM 874 C CA . GLU A 1 104 ? 18.722 10.754 -31.320 1.00 94.75 104 GLU A CA 1
ATOM 875 C C . GLU A 1 104 ? 19.390 10.455 -29.970 1.00 94.75 104 GLU A C 1
ATOM 877 O O . GLU A 1 104 ? 18.742 9.988 -29.034 1.00 94.75 104 GLU A O 1
ATOM 882 N N . TYR A 1 105 ? 20.680 10.779 -29.841 1.00 94.19 105 TYR A N 1
ATOM 883 C CA . TYR A 1 105 ? 21.412 10.644 -28.586 1.00 94.19 105 TYR A CA 1
ATOM 884 C C . TYR A 1 105 ? 20.801 11.509 -27.476 1.00 94.19 105 TYR A C 1
ATOM 886 O O . TYR A 1 105 ? 20.577 11.023 -26.369 1.00 94.19 105 TYR A O 1
ATOM 894 N N . ASN A 1 106 ? 20.499 12.776 -27.766 1.00 95.69 106 ASN A N 1
ATOM 895 C CA . ASN A 1 106 ? 19.895 13.678 -26.787 1.00 95.69 106 ASN A CA 1
ATOM 896 C C . ASN A 1 106 ? 18.480 13.234 -26.383 1.00 95.69 106 ASN A C 1
ATOM 898 O O . ASN A 1 106 ? 18.146 13.305 -25.203 1.00 95.69 106 ASN A O 1
ATOM 902 N N . GLU A 1 107 ? 17.673 12.737 -27.324 1.00 96.06 107 GLU A N 1
ATOM 903 C CA . GLU A 1 107 ? 16.346 12.173 -27.032 1.00 96.06 107 GLU A CA 1
ATOM 904 C C . GLU A 1 107 ? 16.452 10.963 -26.089 1.00 96.06 107 GLU A C 1
ATOM 906 O O . GLU A 1 107 ? 15.795 10.941 -25.048 1.00 96.06 107 GLU A O 1
ATOM 911 N N . MET A 1 108 ? 17.362 10.023 -26.369 1.00 94.56 108 MET A N 1
ATOM 912 C CA . MET A 1 108 ? 17.623 8.866 -25.498 1.00 94.56 108 MET A CA 1
ATOM 913 C C . MET A 1 108 ? 18.099 9.270 -24.096 1.00 94.56 108 MET A C 1
ATOM 915 O O . MET A 1 108 ? 17.717 8.654 -23.100 1.00 94.56 108 MET A O 1
ATOM 919 N N . VAL A 1 109 ? 18.935 10.307 -23.991 1.00 96.56 109 VAL A N 1
ATOM 920 C CA . VAL A 1 109 ? 19.409 10.819 -22.695 1.00 96.56 109 VAL A CA 1
ATOM 921 C C . VAL A 1 109 ? 18.259 11.408 -21.876 1.00 96.56 109 VAL A C 1
ATOM 923 O O . VAL A 1 109 ? 18.204 11.185 -20.666 1.00 96.56 109 VAL A O 1
ATOM 926 N N . GLU A 1 110 ? 17.340 12.145 -22.499 1.00 95.94 110 GLU A N 1
ATOM 927 C CA . GLU A 1 110 ? 16.167 12.680 -21.799 1.00 95.94 110 GLU A CA 1
ATOM 928 C C . GLU A 1 110 ? 15.187 11.571 -21.387 1.00 95.94 110 GLU A C 1
ATOM 930 O O . GLU A 1 110 ? 14.685 11.594 -20.262 1.00 95.94 110 GLU A O 1
ATOM 935 N N . GLU A 1 111 ? 14.982 10.551 -22.227 1.00 95.94 111 GLU A N 1
ATOM 936 C CA . GLU A 1 111 ? 14.192 9.367 -21.860 1.00 95.94 111 GLU A CA 1
ATOM 937 C C . GLU A 1 111 ? 14.789 8.626 -20.653 1.00 95.94 111 GLU A C 1
ATOM 939 O O . GLU A 1 111 ? 14.061 8.252 -19.731 1.00 95.94 111 GLU A O 1
ATOM 944 N N . LEU A 1 112 ? 16.117 8.466 -20.607 1.00 95.56 112 LEU A N 1
ATOM 945 C CA . LEU A 1 112 ? 16.802 7.854 -19.465 1.00 95.56 112 LEU A CA 1
ATOM 946 C C . LEU A 1 112 ? 16.639 8.674 -18.181 1.00 95.56 112 LEU A C 1
ATOM 948 O O . LEU A 1 112 ? 16.349 8.101 -17.131 1.00 95.56 112 LEU A O 1
ATOM 952 N N . LYS A 1 113 ? 16.763 10.005 -18.252 1.00 96.12 113 LYS A N 1
ATOM 953 C CA . LYS A 1 113 ? 16.510 10.878 -17.092 1.00 96.12 113 LYS A CA 1
ATOM 954 C C . LYS A 1 113 ? 15.073 10.753 -16.596 1.00 96.12 113 LYS A C 1
ATOM 956 O O . LYS A 1 113 ? 14.842 10.735 -15.388 1.00 96.12 113 LYS A O 1
ATOM 961 N N . GLN A 1 114 ? 14.110 10.657 -17.511 1.00 96.31 114 GLN A N 1
ATOM 962 C CA . GLN A 1 114 ? 12.711 10.472 -17.142 1.00 96.31 114 GLN A CA 1
ATOM 963 C C . GLN A 1 114 ? 12.494 9.120 -16.447 1.00 96.31 114 GLN A C 1
ATOM 965 O O . GLN A 1 114 ? 11.841 9.070 -15.406 1.00 96.31 114 GLN A O 1
ATOM 970 N N . LEU A 1 115 ? 13.107 8.048 -16.954 1.00 96.12 115 LEU A N 1
ATOM 971 C CA . LEU A 1 115 ? 13.067 6.726 -16.323 1.00 96.12 115 LEU A CA 1
ATOM 972 C C . LEU A 1 115 ? 13.703 6.713 -14.926 1.00 96.12 115 LEU A C 1
ATOM 974 O O . LEU A 1 115 ? 13.174 6.062 -14.027 1.00 96.12 115 LEU A O 1
ATOM 978 N N . GLU A 1 116 ? 14.803 7.439 -14.711 1.00 95.81 116 GLU A N 1
ATOM 979 C CA . GLU A 1 116 ? 15.409 7.583 -13.378 1.00 95.81 116 GLU A CA 1
ATOM 980 C C . GLU A 1 116 ? 14.461 8.277 -12.388 1.00 95.81 116 GLU A C 1
ATOM 982 O O . GLU A 1 116 ? 14.356 7.864 -11.228 1.00 95.81 116 GLU A O 1
ATOM 987 N N . ILE A 1 117 ? 13.741 9.310 -12.840 1.00 96.38 117 ILE A N 1
ATOM 988 C CA . ILE A 1 117 ? 12.722 9.994 -12.033 1.00 96.38 117 ILE A CA 1
ATOM 989 C C . ILE A 1 117 ? 11.575 9.033 -11.701 1.00 96.38 117 ILE A C 1
ATOM 991 O O . ILE A 1 117 ? 11.158 8.953 -10.543 1.00 96.38 117 ILE A O 1
ATOM 995 N N . ASP A 1 118 ? 11.086 8.285 -12.687 1.00 96.25 118 ASP A N 1
ATOM 996 C CA . ASP A 1 118 ? 9.980 7.345 -12.504 1.00 96.25 118 ASP A CA 1
ATOM 997 C C . ASP A 1 118 ? 10.356 6.200 -11.553 1.00 96.25 118 ASP A C 1
ATOM 999 O O . ASP A 1 118 ? 9.561 5.840 -10.680 1.00 96.25 118 ASP A O 1
ATOM 1003 N N . LEU A 1 119 ? 11.588 5.689 -11.645 1.00 95.75 119 LEU A N 1
ATOM 1004 C CA . LEU A 1 119 ? 12.119 4.685 -10.722 1.00 95.75 119 LEU A CA 1
ATOM 1005 C C . LEU A 1 119 ? 12.152 5.216 -9.286 1.00 95.75 119 LEU A C 1
ATOM 1007 O O . LEU A 1 119 ? 11.676 4.553 -8.364 1.00 95.75 119 LEU A O 1
ATOM 1011 N N . LYS A 1 120 ? 12.646 6.444 -9.094 1.00 96.31 120 LYS A N 1
ATOM 1012 C CA . LYS A 1 120 ? 12.671 7.077 -7.772 1.00 96.31 120 LYS A CA 1
ATOM 1013 C C . LYS A 1 120 ? 11.260 7.258 -7.203 1.00 96.31 120 LYS A C 1
ATOM 1015 O O . LYS A 1 120 ? 11.028 6.969 -6.031 1.00 96.31 120 LYS A O 1
ATOM 1020 N N . ASN A 1 121 ? 10.308 7.683 -8.033 1.00 95.69 121 ASN A N 1
ATOM 1021 C CA . ASN A 1 121 ? 8.906 7.813 -7.631 1.00 95.69 121 ASN A CA 1
ATOM 1022 C C . ASN A 1 121 ? 8.302 6.456 -7.233 1.00 95.69 121 ASN A C 1
ATOM 1024 O O . ASN A 1 121 ? 7.512 6.380 -6.289 1.00 95.69 121 ASN A O 1
ATOM 1028 N N . GLN A 1 122 ? 8.671 5.378 -7.928 1.00 96.25 122 GLN A N 1
ATOM 1029 C CA . GLN A 1 122 ? 8.224 4.025 -7.605 1.00 96.25 122 GLN A CA 1
ATOM 1030 C C . GLN A 1 122 ? 8.783 3.536 -6.260 1.00 96.25 122 GLN A C 1
ATOM 1032 O O . GLN A 1 122 ? 8.049 2.910 -5.486 1.00 96.25 122 GLN A O 1
ATOM 1037 N N . ASP A 1 123 ? 10.042 3.842 -5.953 1.00 95.88 123 ASP A N 1
ATOM 1038 C CA . ASP A 1 123 ? 10.651 3.517 -4.660 1.00 95.88 123 ASP A CA 1
ATOM 1039 C C . ASP A 1 123 ? 9.958 4.269 -3.515 1.00 95.88 123 ASP A C 1
ATOM 1041 O O . ASP A 1 123 ? 9.552 3.655 -2.522 1.00 95.88 123 ASP A O 1
ATOM 1045 N N . GLU A 1 124 ? 9.725 5.576 -3.685 1.00 96.19 124 GLU A N 1
ATOM 1046 C CA . GLU A 1 124 ? 8.983 6.398 -2.721 1.00 96.19 124 GLU A CA 1
ATOM 1047 C C . GLU A 1 124 ? 7.553 5.868 -2.517 1.00 96.19 124 GLU A C 1
ATOM 1049 O O . GLU A 1 124 ? 7.087 5.719 -1.382 1.00 96.19 124 GLU A O 1
ATOM 1054 N N . PHE A 1 125 ? 6.864 5.501 -3.602 1.00 96.44 125 PHE A N 1
ATOM 1055 C CA . PHE A 1 125 ? 5.535 4.894 -3.534 1.00 96.44 125 PHE A CA 1
ATOM 1056 C C . PHE A 1 125 ? 5.549 3.566 -2.767 1.00 96.44 125 PHE A C 1
ATOM 1058 O O . PHE A 1 125 ? 4.671 3.312 -1.939 1.00 96.44 125 PHE A O 1
ATOM 1065 N N . THR A 1 126 ? 6.558 2.728 -3.004 1.00 96.62 126 THR A N 1
ATOM 1066 C CA . THR A 1 126 ? 6.708 1.435 -2.327 1.00 96.62 126 THR A CA 1
ATOM 1067 C C . THR A 1 126 ? 6.939 1.623 -0.827 1.00 96.62 126 THR A C 1
ATOM 1069 O O . THR A 1 126 ? 6.318 0.931 -0.014 1.00 96.62 126 THR A O 1
ATOM 1072 N N . GLU A 1 127 ? 7.763 2.598 -0.432 1.00 96.50 127 GLU A N 1
ATOM 1073 C CA . GLU A 1 127 ? 7.986 2.937 0.976 1.00 96.50 127 GLU A CA 1
ATOM 1074 C C . GLU A 1 127 ? 6.691 3.408 1.660 1.00 96.50 127 GLU A C 1
ATOM 1076 O O . GLU A 1 127 ? 6.347 2.937 2.752 1.00 96.50 127 GLU A O 1
ATOM 1081 N N . VAL A 1 128 ? 5.941 4.303 1.010 1.00 96.50 128 VAL A N 1
ATOM 1082 C CA . VAL A 1 128 ? 4.654 4.801 1.518 1.00 96.50 128 VAL A CA 1
ATOM 1083 C C . VAL A 1 128 ? 3.636 3.668 1.639 1.00 96.50 128 VAL A C 1
ATOM 1085 O O . VAL A 1 128 ? 2.961 3.559 2.665 1.00 96.50 128 VAL A O 1
ATOM 1088 N N . ASN A 1 129 ? 3.554 2.787 0.642 1.00 96.81 129 ASN A N 1
ATOM 1089 C CA . ASN A 1 129 ? 2.647 1.646 0.664 1.00 96.81 129 ASN A CA 1
ATOM 1090 C C . ASN A 1 129 ? 2.976 0.676 1.812 1.00 96.81 129 ASN A C 1
ATOM 1092 O O . ASN A 1 129 ? 2.074 0.232 2.521 1.00 96.81 129 ASN A O 1
ATOM 1096 N N . ASN A 1 130 ? 4.260 0.408 2.066 1.00 96.75 130 ASN A N 1
ATOM 1097 C CA . ASN A 1 130 ? 4.682 -0.432 3.190 1.00 96.75 130 ASN A CA 1
ATOM 1098 C C . ASN A 1 130 ? 4.314 0.196 4.545 1.00 96.75 130 ASN A C 1
ATOM 1100 O O . ASN A 1 130 ? 3.797 -0.494 5.429 1.00 96.75 130 ASN A O 1
ATOM 1104 N N . LYS A 1 131 ? 4.507 1.514 4.704 1.00 96.81 131 LYS A N 1
ATOM 1105 C CA . LYS A 1 131 ? 4.067 2.250 5.905 1.00 96.81 131 LYS A CA 1
ATOM 1106 C C . LYS A 1 131 ? 2.552 2.169 6.087 1.00 96.81 131 LYS A C 1
ATOM 1108 O O . LYS A 1 131 ? 2.082 1.913 7.195 1.00 96.81 131 LYS A O 1
ATOM 1113 N N . TYR A 1 132 ? 1.793 2.343 5.007 1.00 96.62 132 TYR A N 1
ATOM 1114 C CA . TYR A 1 132 ? 0.336 2.245 5.026 1.00 96.62 132 TYR A CA 1
ATOM 1115 C C . TYR A 1 132 ? -0.140 0.846 5.441 1.00 96.62 132 TYR A C 1
ATOM 1117 O O . TYR A 1 132 ? -0.978 0.725 6.332 1.00 96.62 132 TYR A O 1
ATOM 1125 N N . GLN A 1 133 ? 0.441 -0.217 4.876 1.00 96.62 133 GLN A N 1
ATOM 1126 C CA . GLN A 1 133 ? 0.127 -1.596 5.268 1.00 96.62 133 GLN A CA 1
ATOM 1127 C C . GLN A 1 133 ? 0.448 -1.873 6.746 1.00 96.62 133 GLN A C 1
ATOM 1129 O O . GLN A 1 133 ? -0.340 -2.529 7.439 1.00 96.62 133 GLN A O 1
ATOM 1134 N N . GLY A 1 134 ? 1.564 -1.333 7.249 1.00 96.81 134 GLY A N 1
ATOM 1135 C CA . GLY A 1 134 ? 1.913 -1.383 8.670 1.00 96.81 134 GLY A CA 1
ATOM 1136 C C . GLY A 1 134 ? 0.842 -0.734 9.550 1.00 96.81 134 GLY A C 1
ATOM 1137 O O . GLY A 1 134 ? 0.334 -1.373 10.473 1.00 96.81 134 GLY A O 1
ATOM 1138 N N . LEU A 1 135 ? 0.424 0.489 9.207 1.00 96.31 135 LEU A N 1
ATOM 1139 C CA . LEU A 1 135 ? -0.634 1.214 9.920 1.00 96.31 135 LEU A CA 1
ATOM 1140 C C . LEU A 1 135 ? -1.983 0.487 9.867 1.00 96.31 135 LEU A C 1
ATOM 1142 O O . LEU A 1 135 ? -2.661 0.387 10.886 1.00 96.31 135 LEU A O 1
ATOM 1146 N N . CYS A 1 136 ? -2.375 -0.071 8.719 1.00 95.88 136 CYS A N 1
ATOM 1147 C CA . CYS A 1 136 ? -3.606 -0.859 8.609 1.00 95.88 136 CYS A CA 1
ATOM 1148 C C . CYS A 1 136 ? -3.594 -2.078 9.538 1.00 95.88 136 CYS A C 1
ATOM 1150 O O . CYS A 1 136 ? -4.608 -2.390 10.165 1.00 95.88 136 CYS A O 1
ATOM 1152 N N . THR A 1 137 ? -2.447 -2.751 9.649 1.00 96.94 137 THR A N 1
ATOM 1153 C CA . THR A 1 137 ? -2.282 -3.898 10.551 1.00 96.94 137 THR A CA 1
ATOM 1154 C C . THR A 1 137 ? -2.380 -3.463 12.014 1.00 96.94 137 THR A C 1
ATOM 1156 O O . THR A 1 137 ? -3.062 -4.112 12.806 1.00 96.94 137 THR A O 1
ATOM 1159 N N . GLU A 1 138 ? -1.767 -2.334 12.373 1.00 96.94 138 GLU A N 1
ATOM 1160 C CA . GLU A 1 138 ? -1.864 -1.770 13.721 1.00 96.94 138 GLU A CA 1
ATOM 1161 C C . GLU A 1 138 ? -3.305 -1.377 14.075 1.00 96.94 138 GLU A C 1
ATOM 1163 O O . GLU A 1 138 ? -3.803 -1.767 15.132 1.00 96.94 138 GLU A O 1
ATOM 1168 N N . VAL A 1 139 ? -4.007 -0.680 13.177 1.00 97.00 139 VAL A N 1
ATOM 1169 C CA . VAL A 1 139 ? -5.420 -0.304 13.357 1.00 97.00 139 VAL A CA 1
ATOM 1170 C C . VAL A 1 139 ? -6.291 -1.541 13.548 1.00 97.00 139 VAL A C 1
ATOM 1172 O O . VAL A 1 139 ? -7.132 -1.560 14.448 1.00 97.00 139 VAL A O 1
ATOM 1175 N N . LYS A 1 140 ? -6.068 -2.597 12.759 1.00 97.06 140 LYS A N 1
ATOM 1176 C CA . LYS A 1 140 ? -6.793 -3.862 12.909 1.00 97.06 140 LYS A CA 1
ATOM 1177 C C . LYS A 1 140 ? -6.558 -4.481 14.290 1.00 97.06 140 LYS A C 1
ATOM 1179 O O . LYS A 1 140 ? -7.525 -4.785 14.984 1.00 97.06 140 LYS A O 1
ATOM 1184 N N . ASN A 1 141 ? -5.302 -4.578 14.726 1.00 97.19 141 ASN A N 1
ATOM 1185 C CA . ASN A 1 141 ? -4.960 -5.110 16.048 1.00 97.19 141 ASN A CA 1
ATOM 1186 C C . ASN A 1 141 ? -5.588 -4.279 17.180 1.00 97.19 141 ASN A C 1
ATOM 1188 O O . ASN A 1 141 ? -6.100 -4.833 18.152 1.00 97.19 141 ASN A O 1
ATOM 1192 N N . LYS A 1 142 ? -5.585 -2.945 17.059 1.00 96.00 142 LYS A N 1
ATOM 1193 C CA . LYS A 1 142 ? -6.223 -2.048 18.034 1.00 96.00 142 LYS A CA 1
ATOM 1194 C C . LYS A 1 142 ? -7.740 -2.209 18.052 1.00 96.00 142 LYS A C 1
ATOM 1196 O O . LYS A 1 142 ? -8.323 -2.245 19.130 1.00 96.00 142 LYS A O 1
ATOM 1201 N N . SER A 1 143 ? -8.373 -2.364 16.892 1.00 96.94 143 SER A N 1
ATOM 1202 C CA . SER A 1 143 ? -9.810 -2.632 16.798 1.00 96.94 143 SER A CA 1
ATOM 1203 C C . SER A 1 143 ? -10.189 -3.960 17.456 1.00 96.94 143 SER A C 1
ATOM 1205 O O . SER A 1 143 ? -11.206 -4.031 18.141 1.00 96.94 143 SER A O 1
ATOM 1207 N N . GLU A 1 144 ? -9.380 -5.005 17.275 1.00 96.69 144 GLU A N 1
ATOM 1208 C CA . GLU A 1 144 ? -9.593 -6.304 17.924 1.00 96.69 144 GLU A CA 1
ATOM 1209 C C . GLU A 1 144 ? -9.423 -6.205 19.450 1.00 96.69 144 GLU A C 1
ATOM 1211 O O . GLU A 1 144 ? -10.229 -6.766 20.194 1.00 96.69 144 GLU A O 1
ATOM 1216 N N . GLN A 1 145 ? -8.439 -5.431 19.926 1.00 96.94 145 GLN A N 1
ATOM 1217 C CA . GLN A 1 145 ? -8.262 -5.137 21.355 1.00 96.94 145 GLN A CA 1
ATOM 1218 C C . GLN A 1 145 ? -9.456 -4.379 21.946 1.00 96.94 145 GLN A C 1
ATOM 1220 O O . GLN A 1 145 ? -9.918 -4.734 23.028 1.00 96.94 145 GLN A O 1
ATOM 1225 N N . ILE A 1 146 ? -9.980 -3.370 21.243 1.00 95.38 146 ILE A N 1
ATOM 1226 C CA . ILE A 1 146 ? -11.172 -2.627 21.680 1.00 95.38 146 ILE A CA 1
ATOM 1227 C C . ILE A 1 146 ? -12.368 -3.575 21.795 1.00 95.38 146 ILE A C 1
ATOM 1229 O O . ILE A 1 146 ? -13.004 -3.618 22.843 1.00 95.38 146 ILE A O 1
ATOM 1233 N N . ALA A 1 147 ? -12.618 -4.402 20.776 1.00 95.38 147 ALA A N 1
ATOM 1234 C CA . ALA A 1 147 ? -13.724 -5.358 20.797 1.00 95.38 147 ALA A CA 1
ATOM 1235 C C . ALA A 1 147 ? -13.597 -6.396 21.928 1.00 95.38 147 ALA A C 1
ATOM 1237 O O . ALA A 1 147 ? -14.602 -6.849 22.479 1.00 95.38 147 ALA A O 1
ATOM 1238 N N . TYR A 1 148 ? -12.370 -6.796 22.279 1.00 96.38 148 TYR A N 1
ATOM 1239 C CA . TYR A 1 148 ? -12.120 -7.652 23.439 1.00 96.38 148 TYR A CA 1
ATOM 1240 C C . TYR A 1 148 ? -12.462 -6.934 24.753 1.00 96.38 148 TYR A C 1
ATOM 1242 O O . TYR A 1 148 ? -13.217 -7.474 25.560 1.00 96.38 148 TYR A O 1
ATOM 1250 N N . LEU A 1 149 ? -11.973 -5.704 24.937 1.00 95.50 149 LEU A N 1
ATOM 1251 C CA . LEU A 1 149 ? -12.232 -4.908 26.140 1.00 95.50 149 LEU A CA 1
ATOM 1252 C C . LEU A 1 149 ? -13.721 -4.579 26.310 1.00 95.50 149 LEU A C 1
ATOM 1254 O O . LEU A 1 149 ? -14.232 -4.626 27.422 1.00 95.50 149 LEU A O 1
ATOM 1258 N N . GLU A 1 150 ? -14.444 -4.306 25.224 1.00 94.56 150 GLU A N 1
ATOM 1259 C CA . GLU A 1 150 ? -15.898 -4.097 25.260 1.00 94.56 150 GLU A CA 1
ATOM 1260 C C . GLU A 1 150 ? -16.641 -5.333 25.783 1.00 94.56 150 GLU A C 1
ATOM 1262 O O . GLU A 1 150 ? -17.555 -5.211 26.601 1.00 94.56 150 GLU A O 1
ATOM 1267 N N . LYS A 1 151 ? -16.226 -6.535 25.359 1.00 94.62 151 LYS A N 1
ATOM 1268 C CA . LYS A 1 151 ? -16.788 -7.792 25.877 1.00 94.62 151 LYS A CA 1
ATOM 1269 C C . LYS A 1 151 ? -16.456 -8.002 27.349 1.00 94.62 151 LYS A C 1
ATOM 1271 O O . LYS A 1 151 ? -17.316 -8.462 28.094 1.00 94.62 151 LYS A O 1
ATOM 1276 N N . GLU A 1 152 ? -15.236 -7.674 27.763 1.00 94.38 152 GLU A N 1
ATOM 1277 C CA . GLU A 1 152 ? -14.805 -7.787 29.158 1.00 94.38 152 GLU A CA 1
ATOM 1278 C C . GLU A 1 152 ? -15.588 -6.831 30.069 1.00 94.38 152 GLU A C 1
ATOM 1280 O O . GLU A 1 152 ? -16.110 -7.258 31.097 1.00 94.38 152 GLU A O 1
ATOM 1285 N N . ILE A 1 153 ? -15.772 -5.574 29.654 1.00 91.69 153 ILE A N 1
ATOM 1286 C CA . ILE A 1 153 ? -16.598 -4.592 30.373 1.00 91.69 153 ILE A CA 1
ATOM 1287 C C . ILE A 1 153 ? -18.047 -5.075 30.479 1.00 91.69 153 ILE A C 1
ATOM 1289 O O . ILE A 1 153 ? -18.637 -5.013 31.557 1.00 91.69 153 ILE A O 1
ATOM 1293 N N . ALA A 1 154 ? -18.623 -5.584 29.385 1.00 91.75 154 ALA A N 1
ATOM 1294 C CA . ALA A 1 154 ? -19.983 -6.114 29.400 1.00 91.75 154 ALA A CA 1
ATOM 1295 C C . ALA A 1 154 ? -20.123 -7.310 30.357 1.00 91.75 154 ALA A C 1
ATOM 1297 O O . ALA A 1 154 ? -21.109 -7.402 31.086 1.00 91.75 154 ALA A O 1
ATOM 1298 N N . PHE A 1 155 ? -19.130 -8.202 30.387 1.00 93.38 155 PHE A N 1
ATOM 1299 C CA . PHE A 1 155 ? -19.103 -9.334 31.309 1.00 93.38 155 PHE A CA 1
ATOM 1300 C C . PHE A 1 155 ? -19.020 -8.883 32.774 1.00 93.38 155 PHE A C 1
ATOM 1302 O O . PHE A 1 155 ? -19.804 -9.350 33.599 1.00 93.38 155 PHE A O 1
ATOM 1309 N N . LEU A 1 156 ? -18.120 -7.948 33.092 1.00 91.75 156 LEU A N 1
ATOM 1310 C CA . LEU A 1 156 ? -17.980 -7.407 34.446 1.00 91.75 156 LEU A CA 1
ATOM 1311 C C . LEU A 1 156 ? -19.259 -6.706 34.913 1.00 91.75 156 LEU A C 1
ATOM 1313 O O . LEU A 1 156 ? -19.712 -6.966 36.022 1.00 91.75 156 LEU A O 1
ATOM 1317 N N . ALA A 1 157 ? -19.893 -5.906 34.052 1.00 90.31 157 ALA A N 1
ATOM 1318 C CA . ALA A 1 157 ? -21.153 -5.241 34.377 1.00 90.31 157 ALA A CA 1
ATOM 1319 C C . ALA A 1 157 ? -22.278 -6.242 34.695 1.00 90.31 157 ALA A C 1
ATOM 1321 O O . ALA A 1 157 ? -23.055 -6.023 35.621 1.00 90.31 157 ALA A O 1
ATOM 1322 N N . VAL A 1 158 ? -22.359 -7.359 33.959 1.00 91.25 158 VAL A N 1
ATOM 1323 C CA . VAL A 1 158 ? -23.314 -8.439 34.266 1.00 91.25 158 VAL A CA 1
ATOM 1324 C C . VAL A 1 158 ? -22.975 -9.099 35.603 1.00 91.25 158 VAL A C 1
ATOM 1326 O O . VAL A 1 158 ? -23.873 -9.296 36.417 1.00 91.25 158 VAL A O 1
ATOM 1329 N N . SER A 1 159 ? -21.696 -9.381 35.862 1.00 93.31 159 SER A N 1
ATOM 1330 C CA . SER A 1 159 ? -21.249 -9.991 37.119 1.00 93.31 159 SER A CA 1
ATOM 1331 C C . SER A 1 159 ? -21.538 -9.107 38.340 1.00 93.31 159 SER A C 1
ATOM 1333 O O . SER A 1 159 ? -21.965 -9.618 39.374 1.00 93.31 159 SER A O 1
ATOM 1335 N N . GLU A 1 160 ? -21.330 -7.792 38.238 1.00 92.31 160 GLU A N 1
ATOM 1336 C CA . GLU A 1 160 ? -21.658 -6.835 39.305 1.00 92.31 160 GLU A CA 1
ATOM 1337 C C . GLU A 1 160 ? -23.171 -6.794 39.567 1.00 92.31 160 GLU A C 1
ATOM 1339 O O . GLU A 1 160 ? -23.605 -6.835 40.722 1.00 92.31 160 GLU A O 1
ATOM 1344 N N . LEU A 1 161 ? -23.979 -6.791 38.499 1.00 91.12 161 LEU A N 1
ATOM 1345 C CA . LEU A 1 161 ? -25.440 -6.812 38.594 1.00 91.12 161 LEU A CA 1
ATOM 1346 C C . LEU A 1 161 ? -25.956 -8.109 39.242 1.00 91.12 161 LEU A C 1
ATOM 1348 O O . LEU A 1 161 ? -26.905 -8.083 40.028 1.00 91.12 161 LEU A O 1
ATOM 1352 N N . GLU A 1 162 ? -25.332 -9.249 38.929 1.00 90.62 162 GLU A N 1
ATOM 1353 C CA . GLU A 1 162 ? -25.633 -10.543 39.550 1.00 90.62 162 GLU A CA 1
ATOM 1354 C C . GLU A 1 162 ? -25.301 -10.539 41.048 1.00 90.62 162 GLU A C 1
ATOM 1356 O O . GLU A 1 162 ? -26.107 -11.001 41.864 1.00 90.62 162 GLU A O 1
ATOM 1361 N N . GLU A 1 163 ? -24.156 -9.974 41.435 1.00 93.81 163 GLU A N 1
ATOM 1362 C CA . GLU A 1 163 ? -23.768 -9.860 42.842 1.00 93.81 163 GLU A CA 1
ATOM 1363 C C . GLU A 1 163 ? -24.730 -8.947 43.624 1.00 93.81 163 GLU A C 1
ATOM 1365 O O . GLU A 1 163 ? -25.152 -9.278 44.739 1.00 93.81 163 GLU A O 1
ATOM 1370 N N . GLU A 1 164 ? -25.137 -7.820 43.033 1.00 94.31 164 GLU A N 1
ATOM 1371 C CA . GLU A 1 164 ? -26.112 -6.903 43.629 1.00 94.31 164 GLU A CA 1
ATOM 1372 C C . GLU A 1 164 ? -27.502 -7.549 43.754 1.00 94.31 164 GLU A C 1
ATOM 1374 O O . GLU A 1 164 ? -28.145 -7.452 44.806 1.00 94.31 164 GLU A O 1
ATOM 1379 N N . TYR A 1 165 ? -27.937 -8.301 42.736 1.00 92.38 165 TYR A N 1
ATOM 1380 C CA . TYR A 1 165 ? -29.167 -9.094 42.788 1.00 92.38 165 TYR A CA 1
ATOM 1381 C C . TYR A 1 165 ? -29.144 -10.107 43.940 1.00 92.38 165 TYR A C 1
ATOM 1383 O O . TYR A 1 165 ? -30.131 -10.237 44.676 1.00 92.38 165 TYR A O 1
ATOM 1391 N N . HIS A 1 166 ? -28.022 -10.804 44.136 1.00 93.25 166 HIS A N 1
ATOM 1392 C CA . HIS A 1 166 ? -27.859 -11.741 45.245 1.00 93.25 166 HIS A CA 1
ATOM 1393 C C . HIS A 1 166 ? -27.963 -11.045 46.610 1.00 93.25 166 HIS A C 1
ATOM 1395 O O . HIS A 1 166 ? -28.728 -11.511 47.462 1.00 93.25 166 HIS A O 1
ATOM 1401 N N . LYS A 1 167 ? -27.298 -9.896 46.795 1.00 95.88 167 LYS A N 1
ATOM 1402 C CA . LYS A 1 167 ? -27.383 -9.092 48.031 1.00 95.88 167 LYS A CA 1
ATOM 1403 C C . LYS A 1 167 ? -28.816 -8.634 48.321 1.00 95.88 167 LYS A C 1
ATOM 1405 O O . LYS A 1 167 ? -29.316 -8.825 49.431 1.00 95.88 167 LYS A O 1
ATOM 1410 N N . LEU A 1 168 ? -29.514 -8.103 47.315 1.00 94.50 168 LEU A N 1
ATOM 1411 C CA . LEU A 1 168 ? -30.915 -7.676 47.431 1.00 94.50 168 LEU A CA 1
ATOM 1412 C C . LEU A 1 168 ? -31.851 -8.842 47.776 1.00 94.50 168 LEU A C 1
ATOM 1414 O O . LEU A 1 168 ? -32.773 -8.693 48.583 1.00 94.50 168 LEU A O 1
ATOM 1418 N N . LYS A 1 169 ? -31.617 -10.021 47.192 1.00 94.88 169 LYS A N 1
ATOM 1419 C CA . LYS A 1 169 ? -32.404 -11.229 47.464 1.00 94.88 169 LYS A CA 1
ATOM 1420 C C . LYS A 1 169 ? -32.230 -11.713 48.905 1.00 94.88 169 LYS A C 1
ATOM 1422 O O . LYS A 1 169 ? -33.219 -12.080 49.548 1.00 94.88 169 LYS A O 1
ATOM 1427 N N . GLU A 1 170 ? -31.005 -11.695 49.422 1.00 95.56 170 GLU A N 1
ATOM 1428 C CA . GLU A 1 170 ? -30.724 -12.021 50.823 1.00 95.56 170 GLU A CA 1
ATOM 1429 C C . GLU A 1 170 ? -31.362 -11.012 51.780 1.00 95.56 170 GLU A C 1
ATOM 1431 O O . GLU A 1 170 ? -32.012 -11.401 52.756 1.00 95.56 170 GLU A O 1
ATOM 1436 N N . GLU A 1 171 ? -31.254 -9.717 51.478 1.00 95.81 171 GLU A N 1
ATOM 1437 C CA . GLU A 1 171 ? -31.866 -8.672 52.292 1.00 95.81 171 GLU A CA 1
ATOM 1438 C C . GLU A 1 171 ? -33.395 -8.776 52.312 1.00 95.81 171 GLU A C 1
ATOM 1440 O O . GLU A 1 171 ? -34.000 -8.700 53.386 1.00 95.81 171 GLU A O 1
ATOM 1445 N N . LYS A 1 172 ? -34.020 -9.046 51.160 1.00 95.19 172 LYS A N 1
ATOM 1446 C CA . LYS A 1 172 ? -35.457 -9.328 51.075 1.00 95.19 172 LYS A CA 1
ATOM 1447 C C . LYS A 1 172 ? -35.846 -10.498 51.982 1.00 95.19 172 LYS A C 1
ATOM 1449 O O . LYS A 1 172 ? -36.757 -10.353 52.794 1.00 95.19 172 LYS A O 1
ATOM 1454 N N . SER A 1 173 ? -35.133 -11.623 51.904 1.00 94.69 173 SER A N 1
ATOM 1455 C CA . SER A 1 173 ? -35.389 -12.803 52.748 1.00 94.69 173 SER A CA 1
ATOM 1456 C C . SER A 1 173 ? -35.262 -12.489 54.249 1.00 94.69 173 SER A C 1
ATOM 1458 O O . SER A 1 173 ? -36.096 -12.896 55.071 1.00 94.69 173 SER A O 1
ATOM 1460 N N . ARG A 1 174 ? -34.252 -11.690 54.622 1.00 95.88 174 ARG A N 1
ATOM 1461 C CA . ARG A 1 174 ? -34.049 -11.210 55.997 1.00 95.88 174 ARG A CA 1
ATOM 1462 C C . ARG A 1 174 ? -35.213 -10.336 56.471 1.00 95.88 174 ARG A C 1
ATOM 1464 O O . ARG A 1 174 ? -35.701 -10.527 57.589 1.00 95.88 174 ARG A O 1
ATOM 1471 N N . LEU A 1 175 ? -35.656 -9.389 55.644 1.00 94.12 175 LEU A N 1
ATOM 1472 C CA . LEU A 1 175 ? -36.768 -8.489 55.958 1.00 94.12 175 LEU A CA 1
ATOM 1473 C C . LEU A 1 175 ? -38.096 -9.242 56.069 1.00 94.12 175 LEU A C 1
ATOM 1475 O O . LEU A 1 175 ? -38.809 -9.035 57.048 1.00 94.12 175 LEU A O 1
ATOM 1479 N N . GLU A 1 176 ? -38.391 -10.167 55.154 1.00 92.62 176 GLU A N 1
ATOM 1480 C CA . GLU A 1 176 ? -39.583 -11.024 55.221 1.00 92.62 176 GLU A CA 1
ATOM 1481 C C . GLU A 1 176 ? -39.602 -11.861 56.507 1.00 92.62 176 GLU A C 1
ATOM 1483 O O . GLU A 1 176 ? -40.625 -11.961 57.187 1.00 92.62 176 GLU A O 1
ATOM 1488 N N . SER A 1 177 ? -38.453 -12.422 56.896 1.00 91.75 177 SER A N 1
ATOM 1489 C CA . SER A 1 177 ? -38.318 -13.174 58.149 1.00 91.75 177 SER A CA 1
ATOM 1490 C C . SER A 1 177 ? -38.551 -12.291 59.379 1.00 91.75 177 SER A C 1
ATOM 1492 O O . SER A 1 177 ? -39.221 -12.703 60.331 1.00 91.75 177 SER A O 1
ATOM 1494 N N . LYS A 1 178 ? -38.035 -11.055 59.364 1.00 92.50 178 LYS A N 1
ATOM 1495 C CA . LYS A 1 178 ? -38.250 -10.072 60.435 1.00 92.50 178 LYS A CA 1
ATOM 1496 C C . LYS A 1 178 ? -39.711 -9.624 60.507 1.00 92.50 178 LYS A C 1
ATOM 1498 O O . LYS A 1 178 ? -40.253 -9.539 61.606 1.00 92.50 178 LYS A O 1
ATOM 1503 N N . GLN A 1 179 ? -40.349 -9.387 59.361 1.00 90.12 179 GLN A N 1
ATOM 1504 C CA . GLN A 1 179 ? -41.766 -9.040 59.273 1.00 90.12 179 GLN A CA 1
ATOM 1505 C C . GLN A 1 179 ? -42.631 -10.158 59.854 1.00 90.12 179 GLN A C 1
ATOM 1507 O O . GLN A 1 179 ? -43.444 -9.880 60.727 1.00 90.12 179 GLN A O 1
ATOM 1512 N N . LYS A 1 180 ? -42.398 -11.420 59.461 1.00 87.94 180 LYS A N 1
ATOM 1513 C CA . LYS A 1 180 ? -43.108 -12.580 60.028 1.00 87.94 180 LYS A CA 1
ATOM 1514 C C . LYS A 1 180 ? -43.012 -12.615 61.553 1.00 87.94 180 LYS A C 1
ATOM 1516 O O . LYS A 1 180 ? -44.029 -12.771 62.218 1.00 87.94 180 LYS A O 1
ATOM 1521 N N . ARG A 1 181 ? -41.812 -12.414 62.113 1.00 83.38 181 ARG A N 1
ATOM 1522 C CA . ARG A 1 181 ? -41.608 -12.368 63.573 1.00 83.38 181 ARG A CA 1
ATOM 1523 C C . ARG A 1 181 ? -42.367 -11.218 64.239 1.00 83.38 181 ARG A C 1
ATOM 1525 O O . ARG A 1 181 ? -43.015 -11.438 65.253 1.00 83.38 181 ARG A O 1
ATOM 1532 N N . LEU A 1 182 ? -42.303 -10.012 63.675 1.00 81.81 182 LEU A N 1
ATOM 1533 C CA . LEU A 1 182 ? -43.021 -8.850 64.212 1.00 81.81 182 LEU A CA 1
ATOM 1534 C C . LEU A 1 182 ? -44.539 -9.036 64.156 1.00 81.81 182 LEU A C 1
ATOM 1536 O O . LEU A 1 182 ? -45.222 -8.686 65.114 1.00 81.81 182 LEU A O 1
ATOM 1540 N N . SER A 1 183 ? -45.053 -9.616 63.071 1.00 82.38 183 SER A N 1
ATOM 1541 C CA . SER A 1 183 ? -46.471 -9.946 62.951 1.00 82.38 183 SER A CA 1
ATOM 1542 C C . SER A 1 183 ? -46.903 -10.935 64.032 1.00 82.38 183 SER A C 1
ATOM 1544 O O . SER A 1 183 ? -47.912 -10.690 64.679 1.00 82.38 183 SER A O 1
ATOM 1546 N N . VAL A 1 184 ? -46.130 -11.999 64.288 1.00 82.19 184 VAL A N 1
ATOM 1547 C CA . VAL A 1 184 ? -46.428 -12.956 65.372 1.00 82.19 184 VAL A CA 1
ATOM 1548 C C . VAL A 1 184 ? -46.497 -12.253 66.729 1.00 82.19 184 VAL A C 1
ATOM 1550 O O . VAL A 1 184 ? -47.500 -12.393 67.417 1.00 82.19 184 VAL A O 1
ATOM 1553 N N . ILE A 1 185 ? -45.503 -11.422 67.062 1.00 80.38 185 ILE A N 1
ATOM 1554 C CA . ILE A 1 185 ? -45.473 -10.671 68.331 1.00 80.38 185 ILE A CA 1
ATOM 1555 C C . ILE A 1 185 ? -46.703 -9.762 68.476 1.00 80.38 185 ILE A C 1
ATOM 1557 O O . ILE A 1 185 ? -47.282 -9.657 69.556 1.00 80.38 185 ILE A O 1
ATOM 1561 N N . GLN A 1 186 ? -47.117 -9.090 67.396 1.00 76.38 186 GLN A N 1
ATOM 1562 C CA . GLN A 1 186 ? -48.323 -8.258 67.415 1.00 76.38 186 GLN A CA 1
ATOM 1563 C C . GLN A 1 186 ? -49.583 -9.094 67.653 1.00 76.38 186 GLN A C 1
ATOM 1565 O O . GLN A 1 186 ? -50.404 -8.714 68.484 1.00 76.38 186 GLN A O 1
ATOM 1570 N N . TYR A 1 187 ? -49.731 -10.232 66.967 1.00 78.81 187 TYR A N 1
ATOM 1571 C CA . TYR A 1 187 ? -50.885 -11.113 67.151 1.00 78.81 187 TYR A CA 1
ATOM 1572 C C . TYR A 1 187 ? -50.950 -11.711 68.558 1.00 78.81 187 TYR A C 1
ATOM 1574 O O . TYR A 1 187 ? -52.028 -11.725 69.143 1.00 78.81 187 TYR A O 1
ATOM 1582 N N . GLU A 1 188 ? -49.822 -12.144 69.125 1.00 78.56 188 GLU A N 1
ATOM 1583 C CA . GLU A 1 188 ? -49.753 -12.640 70.507 1.00 78.56 188 GLU A CA 1
ATOM 1584 C C . GLU A 1 188 ? -50.218 -11.569 71.497 1.00 78.56 188 GLU A C 1
ATOM 1586 O O . GLU A 1 188 ? -51.104 -11.827 72.310 1.00 78.56 188 GLU A O 1
ATOM 1591 N N . LYS A 1 189 ? -49.724 -10.334 71.350 1.00 81.25 189 LYS A N 1
ATOM 1592 C CA . LYS A 1 189 ? -50.151 -9.210 72.188 1.00 81.25 189 LYS A CA 1
ATOM 1593 C C . LYS A 1 189 ? -51.652 -8.917 72.058 1.00 81.25 189 LYS A C 1
ATOM 1595 O O . LYS A 1 189 ? -52.319 -8.705 73.067 1.00 81.25 189 LYS A O 1
ATOM 1600 N N . TYR A 1 190 ? -52.199 -8.921 70.840 1.00 78.94 190 TYR A N 1
ATOM 1601 C CA . TYR A 1 190 ? -53.640 -8.723 70.640 1.00 78.94 190 TYR A CA 1
ATOM 1602 C C . TYR A 1 190 ? -54.475 -9.836 71.289 1.00 78.94 190 TYR A C 1
ATOM 1604 O O . TYR A 1 190 ? -55.535 -9.554 71.845 1.00 78.94 190 TYR A O 1
ATOM 1612 N N . ILE A 1 191 ? -54.005 -11.087 71.250 1.00 79.81 191 ILE A N 1
ATOM 1613 C CA . ILE A 1 191 ? -54.665 -12.221 71.915 1.00 79.81 191 ILE A CA 1
ATOM 1614 C C . ILE A 1 191 ? -54.627 -12.056 73.440 1.00 79.81 191 ILE A C 1
ATOM 1616 O O . ILE A 1 191 ? -55.647 -12.265 74.097 1.00 79.81 191 ILE A O 1
ATOM 1620 N N . GLU A 1 192 ? -53.489 -11.645 74.005 1.00 81.56 192 GLU A N 1
ATOM 1621 C CA . GLU A 1 192 ? -53.356 -11.364 75.440 1.00 81.56 192 GLU A CA 1
ATOM 1622 C C . GLU A 1 192 ? -54.293 -10.236 75.892 1.00 81.56 192 GLU A C 1
ATOM 1624 O O . GLU A 1 192 ? -55.000 -10.381 76.892 1.00 81.56 192 GLU A O 1
ATOM 1629 N N . GLU A 1 193 ? -54.352 -9.134 75.137 1.00 81.94 193 GLU A N 1
ATOM 1630 C CA . GLU A 1 193 ? -55.265 -8.019 75.411 1.00 81.94 193 GLU A CA 1
ATOM 1631 C C . GLU A 1 193 ? -56.731 -8.471 75.345 1.00 81.94 193 GLU A C 1
ATOM 1633 O O . GLU A 1 193 ? -57.502 -8.187 76.264 1.00 81.94 193 GLU A O 1
ATOM 1638 N N . LEU A 1 194 ? -57.120 -9.230 74.312 1.00 79.56 194 LEU A N 1
ATOM 1639 C CA . LEU A 1 194 ? -58.471 -9.793 74.186 1.00 79.56 194 LEU A CA 1
ATOM 1640 C C . LEU A 1 194 ? -58.833 -10.689 75.375 1.00 79.56 194 LEU A C 1
ATOM 1642 O O . LEU A 1 194 ? -59.933 -10.577 75.919 1.00 79.56 194 LEU A O 1
ATOM 1646 N N . TYR A 1 195 ? -57.908 -11.544 75.813 1.00 84.38 195 TYR A N 1
ATOM 1647 C CA . TYR A 1 195 ? -58.108 -12.397 76.982 1.00 84.38 195 TYR A CA 1
ATOM 1648 C C . TYR A 1 195 ? -58.244 -11.581 78.278 1.00 84.38 195 TYR A C 1
ATOM 1650 O O . TYR A 1 195 ? -59.104 -11.870 79.117 1.00 84.38 195 TYR A O 1
ATOM 1658 N N . PHE A 1 196 ? -57.442 -10.526 78.445 1.00 85.12 196 PHE A N 1
ATOM 1659 C CA . PHE A 1 196 ? -57.547 -9.623 79.591 1.00 85.12 196 PHE A CA 1
ATOM 1660 C C . PHE A 1 196 ? -58.895 -8.887 79.623 1.00 85.12 196 PHE A C 1
ATOM 1662 O O . PHE A 1 196 ? -59.545 -8.824 80.670 1.00 85.12 196 PHE A O 1
ATOM 1669 N N . TYR A 1 197 ? -59.363 -8.382 78.477 1.00 82.81 197 TYR A N 1
ATOM 1670 C CA . TYR A 1 197 ? -60.687 -7.765 78.374 1.00 82.81 197 TYR A CA 1
ATOM 1671 C C . TYR A 1 197 ? -61.799 -8.763 78.691 1.00 82.81 197 TYR A C 1
ATOM 1673 O O . TYR A 1 197 ? -62.684 -8.448 79.486 1.00 82.81 197 TYR A O 1
ATOM 1681 N N . TYR A 1 198 ? -61.730 -9.971 78.129 1.00 82.06 198 TYR A N 1
ATOM 1682 C CA . TYR A 1 198 ? -62.709 -11.029 78.374 1.00 82.06 198 TYR A CA 1
ATOM 1683 C C . TYR A 1 198 ? -62.771 -11.429 79.854 1.00 82.06 198 TYR A C 1
ATOM 1685 O O . TYR A 1 198 ? -63.848 -11.456 80.445 1.00 82.06 198 TYR A O 1
ATOM 1693 N N . SER A 1 199 ? -61.621 -11.672 80.486 1.00 82.06 199 SER A N 1
ATOM 1694 C CA . SER A 1 199 ? -61.552 -12.035 81.909 1.00 82.06 199 SER A CA 1
ATOM 1695 C C . SER A 1 199 ? -62.041 -10.911 82.828 1.00 82.06 199 SER A C 1
ATOM 1697 O O . SER A 1 199 ? -62.793 -11.170 83.770 1.00 82.06 199 SER A O 1
ATOM 1699 N N . THR A 1 200 ? -61.691 -9.655 82.533 1.00 84.44 200 THR A N 1
ATOM 1700 C CA . THR A 1 200 ? -62.176 -8.485 83.284 1.00 84.44 200 THR A CA 1
ATOM 1701 C C . THR A 1 200 ? -63.687 -8.319 83.137 1.00 84.44 200 THR A C 1
ATOM 1703 O O . THR A 1 200 ? -64.380 -8.068 84.124 1.00 84.44 200 THR A O 1
ATOM 1706 N N . PHE A 1 201 ? -64.207 -8.499 81.922 1.00 79.19 201 PHE A N 1
ATOM 1707 C CA . PHE A 1 201 ? -65.634 -8.449 81.627 1.00 79.19 201 PHE A CA 1
ATOM 1708 C C . PHE A 1 201 ? -66.403 -9.541 82.377 1.00 79.19 201 PHE A C 1
ATOM 1710 O O . PHE A 1 201 ? -67.373 -9.223 83.058 1.00 79.19 201 PHE A O 1
ATOM 1717 N N . ILE A 1 202 ? -65.935 -10.795 82.349 1.00 78.94 202 ILE A N 1
ATOM 1718 C CA . ILE A 1 202 ? -66.538 -11.882 83.137 1.00 78.94 202 ILE A CA 1
ATOM 1719 C C . ILE A 1 202 ? -66.495 -11.566 84.630 1.00 78.94 202 ILE A C 1
ATOM 1721 O O . ILE A 1 202 ? -67.504 -11.713 85.310 1.00 78.94 202 ILE A O 1
A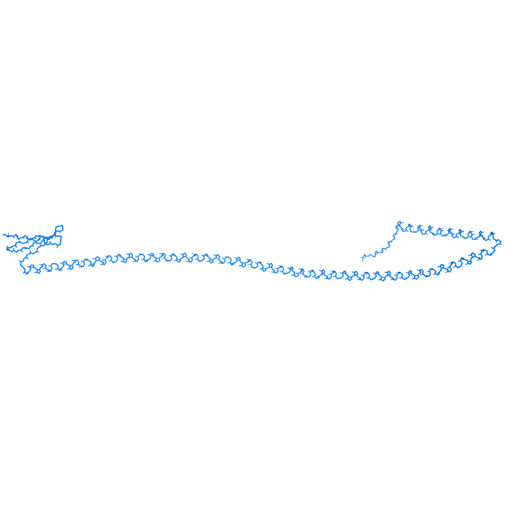TOM 1725 N N . SER A 1 203 ? -65.364 -11.084 85.153 1.00 78.44 203 SER A N 1
ATOM 1726 C CA . SER A 1 203 ? -65.258 -10.729 86.574 1.00 78.44 203 SER A CA 1
ATOM 1727 C C . SER A 1 203 ? -66.251 -9.631 86.971 1.00 78.44 203 SER A C 1
ATOM 1729 O O . SER A 1 203 ? -66.858 -9.698 88.040 1.00 78.44 203 SER A O 1
ATOM 1731 N N . PHE A 1 204 ? -66.441 -8.630 86.108 1.00 77.69 204 PHE A N 1
ATOM 1732 C CA . PHE A 1 204 ? -67.450 -7.592 86.295 1.00 77.69 204 PHE A CA 1
ATOM 1733 C C . PHE A 1 204 ? -68.872 -8.168 86.262 1.00 77.69 204 PHE A C 1
ATOM 1735 O O . PHE A 1 204 ? -69.666 -7.860 87.148 1.00 77.69 204 PHE A O 1
ATOM 1742 N N . PHE A 1 205 ? -69.178 -9.039 85.297 1.00 73.38 205 PHE A N 1
ATOM 1743 C CA . PHE A 1 205 ? -70.481 -9.701 85.191 1.00 73.38 205 PHE A CA 1
ATOM 1744 C C . PHE A 1 205 ? -70.794 -10.573 86.408 1.00 73.38 205 PHE A C 1
ATOM 1746 O O . PHE A 1 205 ? -71.885 -10.458 86.965 1.00 73.38 205 PHE A O 1
ATOM 1753 N N . ASN A 1 206 ? -69.824 -11.359 86.877 1.00 74.50 206 ASN A N 1
ATOM 1754 C CA . ASN A 1 206 ? -69.983 -12.191 88.067 1.00 74.50 206 ASN A CA 1
ATOM 1755 C C . ASN A 1 206 ? -70.294 -11.340 89.308 1.00 74.50 206 ASN A C 1
ATOM 1757 O O . ASN A 1 206 ? -71.165 -11.695 90.094 1.00 74.50 206 ASN A O 1
ATOM 1761 N N . LYS A 1 207 ? -69.647 -10.173 89.454 1.00 75.69 207 LYS A N 1
ATOM 1762 C CA . LYS A 1 207 ? -69.923 -9.226 90.552 1.00 75.69 207 LYS A CA 1
ATOM 1763 C C . LYS A 1 207 ? -71.282 -8.534 90.448 1.00 75.69 207 LYS A C 1
ATOM 1765 O O . LYS A 1 207 ? -71.821 -8.123 91.468 1.00 75.69 207 LYS A O 1
ATOM 1770 N N . LEU A 1 208 ? -71.794 -8.327 89.237 1.00 70.31 208 LEU A N 1
ATOM 1771 C CA . LEU A 1 208 ? -73.033 -7.582 89.008 1.00 70.31 208 LEU A CA 1
ATOM 1772 C C . LEU A 1 208 ? -74.277 -8.467 89.161 1.00 70.31 208 LEU A C 1
ATOM 1774 O O . LEU A 1 208 ? -75.319 -7.976 89.586 1.00 70.31 208 LEU A O 1
ATOM 1778 N N . ILE A 1 209 ? -74.164 -9.752 88.815 1.00 69.50 209 ILE A N 1
ATOM 1779 C CA . ILE A 1 209 ? -75.286 -10.705 88.781 1.00 69.50 209 ILE A CA 1
ATOM 1780 C C . ILE A 1 209 ? -75.232 -11.700 89.963 1.00 69.50 209 ILE A C 1
ATOM 1782 O O . ILE A 1 209 ? -76.164 -12.476 90.153 1.00 69.50 209 ILE A O 1
ATOM 1786 N N . ASP A 1 210 ? -74.174 -11.660 90.783 1.00 67.88 210 ASP A N 1
ATOM 1787 C CA . ASP A 1 210 ? -73.904 -12.638 91.855 1.00 67.88 210 ASP A CA 1
ATOM 1788 C C . ASP A 1 210 ? -74.009 -14.085 91.330 1.00 67.88 210 ASP A C 1
ATOM 1790 O O . ASP A 1 210 ? -74.575 -14.985 91.945 1.00 67.88 210 ASP A O 1
ATOM 1794 N N . MET A 1 211 ? -73.533 -14.268 90.095 1.00 70.12 211 MET A N 1
ATOM 1795 C CA . MET A 1 211 ? -73.568 -15.519 89.347 1.00 70.12 211 MET A CA 1
ATOM 1796 C C . MET A 1 211 ? -72.155 -15.907 88.954 1.00 70.12 211 MET A C 1
ATOM 1798 O O . MET A 1 211 ? -71.411 -15.093 88.409 1.00 70.12 211 MET A O 1
ATOM 1802 N N . GLU A 1 212 ? -71.792 -17.163 89.172 1.00 73.31 212 GLU A N 1
ATOM 1803 C CA . GLU A 1 212 ? -70.546 -17.716 88.668 1.00 73.31 212 GLU A CA 1
ATOM 1804 C C . GLU A 1 212 ? -70.739 -18.137 87.208 1.00 73.31 212 GLU A C 1
ATOM 1806 O O . GLU A 1 212 ? -71.403 -19.131 86.902 1.00 73.31 212 GLU A O 1
ATOM 1811 N N . VAL A 1 213 ? -70.188 -17.346 86.285 1.00 73.62 213 VAL A N 1
ATOM 1812 C CA . VAL A 1 213 ? -70.190 -17.667 84.856 1.00 73.62 213 VAL A CA 1
ATOM 1813 C C . VAL A 1 213 ? -68.919 -18.432 84.499 1.00 73.62 213 VAL A C 1
ATOM 1815 O O . VAL A 1 213 ? -67.807 -17.918 84.630 1.00 73.62 213 VAL A O 1
ATOM 1818 N N . THR A 1 214 ? -69.082 -19.653 83.993 1.00 76.00 214 THR A N 1
ATOM 1819 C CA . THR A 1 214 ? -68.007 -20.484 83.440 1.00 76.00 214 THR A CA 1
ATOM 1820 C C . THR A 1 214 ? -68.280 -20.783 81.971 1.00 76.00 214 THR A C 1
ATOM 1822 O O . THR A 1 214 ? -69.405 -21.068 81.570 1.00 76.00 214 THR A O 1
ATOM 1825 N N . SER A 1 215 ? -67.246 -20.712 81.136 1.00 77.12 215 SER A N 1
ATOM 1826 C CA . SER A 1 215 ? -67.346 -21.034 79.710 1.00 77.12 215 SER A CA 1
ATOM 1827 C C . SER A 1 215 ? -66.448 -22.217 79.372 1.00 77.12 215 SER A C 1
ATOM 1829 O O . SER A 1 215 ? -65.277 -22.224 79.750 1.00 77.12 215 SER A O 1
ATOM 1831 N N . SER A 1 216 ? -66.963 -23.183 78.615 1.00 77.81 216 SER A N 1
ATOM 1832 C CA . SER A 1 216 ? -66.179 -24.289 78.062 1.00 77.81 216 SER A CA 1
ATOM 1833 C C . SER A 1 216 ? -66.404 -24.403 76.559 1.00 77.81 216 SER A C 1
ATOM 1835 O O . SER A 1 216 ? -67.494 -24.133 76.056 1.00 77.81 216 SER A O 1
ATOM 1837 N N . ILE A 1 217 ? -65.354 -24.777 75.833 1.00 78.19 217 ILE A N 1
ATOM 1838 C CA . ILE A 1 217 ? -65.386 -24.913 74.377 1.00 78.19 217 ILE A CA 1
ATOM 1839 C C . ILE A 1 217 ? -65.198 -26.390 74.044 1.00 78.19 217 ILE A C 1
ATOM 1841 O O . ILE A 1 217 ? -64.236 -27.013 74.495 1.00 78.19 217 ILE A O 1
ATOM 1845 N N . SER A 1 218 ? -66.112 -26.953 73.253 1.00 74.50 218 SER A N 1
ATOM 1846 C CA . SER A 1 218 ? -65.990 -28.310 72.716 1.00 74.50 218 SER A CA 1
ATOM 1847 C C . SER A 1 218 ? -66.315 -28.296 71.223 1.00 74.50 218 SER A C 1
ATOM 1849 O O . SER A 1 218 ? -67.460 -28.087 70.818 1.00 74.50 218 SER A O 1
ATOM 1851 N N . GLY A 1 219 ? -65.287 -28.473 70.387 1.00 75.31 219 GLY A N 1
ATOM 1852 C CA . GLY A 1 219 ? -65.413 -28.380 68.929 1.00 75.31 219 GLY A CA 1
ATOM 1853 C C . GLY A 1 219 ? -65.796 -26.969 68.466 1.00 75.31 219 GLY A C 1
ATOM 1854 O O . GLY A 1 219 ? -65.172 -25.996 68.875 1.00 75.31 219 GLY A O 1
ATOM 1855 N N . SER A 1 220 ? -66.828 -26.857 67.624 1.00 74.62 220 SER A N 1
ATOM 1856 C CA . SER A 1 220 ? -67.384 -25.579 67.139 1.00 74.62 220 SER A CA 1
ATOM 1857 C C . SER A 1 220 ? -68.428 -24.954 68.079 1.00 74.62 220 SER A C 1
ATOM 1859 O O . SER A 1 220 ? -69.136 -24.026 67.696 1.00 74.62 220 SER A O 1
ATOM 1861 N N . SER A 1 221 ? -68.588 -25.497 69.289 1.00 75.56 221 SER A N 1
ATOM 1862 C CA . SER A 1 221 ? -69.656 -25.123 70.221 1.00 75.56 221 SER A CA 1
ATOM 1863 C C . SER A 1 221 ? -69.087 -24.513 71.500 1.00 75.56 221 SER A C 1
ATOM 1865 O O . SER A 1 221 ? -68.174 -25.076 72.111 1.00 75.56 221 SER A O 1
ATOM 1867 N N . ILE A 1 222 ? -69.653 -23.379 71.916 1.00 78.38 222 ILE A N 1
ATOM 1868 C CA . ILE A 1 222 ? -69.333 -22.693 73.170 1.00 78.38 222 ILE A CA 1
ATOM 1869 C C . ILE A 1 222 ? -70.488 -22.937 74.142 1.00 78.38 222 ILE A C 1
ATOM 1871 O O . ILE A 1 222 ? -71.646 -22.663 73.828 1.00 78.38 222 ILE A O 1
ATOM 1875 N N . PHE A 1 223 ? -70.163 -23.448 75.324 1.00 78.25 223 PHE A N 1
ATOM 1876 C CA . PHE A 1 223 ? -71.105 -23.696 76.410 1.00 78.25 223 PHE A CA 1
ATOM 1877 C C . PHE A 1 223 ? -70.824 -22.698 77.528 1.00 78.25 223 PHE A C 1
ATOM 1879 O O . PHE A 1 223 ? -69.734 -22.717 78.104 1.00 78.25 223 PHE A O 1
ATOM 1886 N N . ILE A 1 224 ? -71.788 -21.832 77.830 1.00 77.56 224 ILE A N 1
ATOM 1887 C CA . ILE A 1 224 ? -71.710 -20.872 78.934 1.00 77.56 224 ILE A CA 1
ATOM 1888 C C . ILE A 1 224 ? -72.649 -21.360 80.031 1.00 77.56 224 ILE A C 1
ATOM 1890 O O . ILE A 1 224 ? -73.850 -21.472 79.809 1.00 77.56 224 ILE A O 1
ATOM 1894 N N . LYS A 1 225 ? -72.105 -21.663 81.205 1.00 76.25 225 LYS A N 1
ATOM 1895 C CA . LYS A 1 225 ? -72.862 -22.042 82.395 1.00 76.25 225 LYS A CA 1
ATOM 1896 C C . LYS A 1 225 ? -72.833 -20.891 83.383 1.00 76.25 225 LYS A C 1
ATOM 1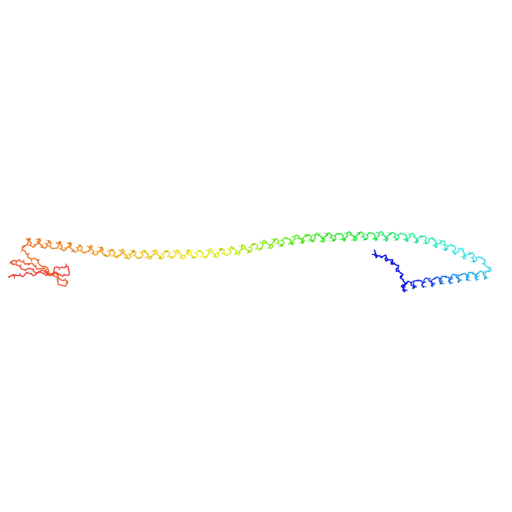898 O O . LYS A 1 225 ? -71.757 -20.450 83.771 1.00 76.25 225 LYS A O 1
ATOM 1903 N N . CYS A 1 226 ? -74.003 -20.426 83.784 1.00 75.25 226 CYS A N 1
ATOM 1904 C CA . CYS A 1 226 ? -74.184 -19.404 84.800 1.00 75.25 226 CYS A CA 1
ATOM 1905 C C . CYS A 1 226 ? -74.824 -20.068 86.021 1.00 75.25 226 CYS A C 1
ATOM 1907 O O . CYS A 1 226 ? -75.958 -20.534 85.921 1.00 75.25 226 CYS A O 1
ATOM 1909 N N . HIS A 1 227 ? -74.114 -20.096 87.146 1.00 74.81 227 HIS A N 1
ATOM 1910 C CA . HIS A 1 227 ? -74.579 -20.679 88.405 1.00 74.81 227 HIS A CA 1
ATOM 1911 C C . HIS A 1 227 ? -74.902 -19.575 89.421 1.00 74.81 227 HIS A C 1
ATOM 1913 O O . HIS A 1 227 ? -74.071 -18.704 89.670 1.00 74.81 227 HIS A O 1
ATOM 1919 N N . ASN A 1 228 ? -76.096 -19.600 90.012 1.00 71.81 228 ASN A N 1
ATOM 1920 C CA . ASN A 1 228 ? -76.446 -18.876 91.242 1.00 71.81 228 ASN A CA 1
ATOM 1921 C C . ASN A 1 228 ? -76.998 -19.898 92.248 1.00 71.81 228 ASN A C 1
ATOM 1923 O O . ASN A 1 228 ? -77.525 -20.928 91.829 1.00 71.81 228 ASN A O 1
ATOM 1927 N N . GLU A 1 229 ? -77.022 -19.575 93.543 1.00 67.06 229 GLU A N 1
ATOM 1928 C CA . GLU A 1 229 ? -77.651 -20.392 94.597 1.00 67.06 229 GLU A CA 1
ATOM 1929 C C . GLU A 1 229 ? -79.091 -20.832 94.255 1.00 67.06 229 GLU A C 1
ATOM 1931 O O . GLU A 1 229 ? -79.567 -21.857 94.739 1.00 67.06 229 GLU A O 1
ATOM 1936 N N . ASN A 1 230 ? -79.783 -20.078 93.393 1.00 64.25 230 ASN A N 1
ATOM 1937 C CA . ASN A 1 230 ? -81.185 -20.301 93.047 1.00 64.25 230 ASN A CA 1
ATOM 1938 C C . ASN A 1 230 ? -81.436 -20.908 91.652 1.00 64.25 230 ASN A C 1
ATOM 1940 O O . ASN A 1 230 ? -82.542 -21.396 91.412 1.00 64.25 230 ASN A O 1
ATOM 1944 N N . ILE A 1 231 ? -80.496 -20.797 90.702 1.00 69.81 231 ILE A N 1
ATOM 1945 C CA . ILE A 1 231 ? -80.730 -21.133 89.284 1.00 69.81 231 ILE A CA 1
ATOM 1946 C C . ILE A 1 231 ? -79.408 -21.498 88.597 1.00 69.81 231 ILE A C 1
ATOM 1948 O O . ILE A 1 231 ? -78.459 -20.715 88.636 1.00 69.81 231 ILE A O 1
ATOM 1952 N N . ASP A 1 232 ? -79.408 -22.612 87.864 1.00 73.69 232 ASP A N 1
ATOM 1953 C CA . ASP A 1 232 ? -78.392 -22.941 86.868 1.00 73.69 232 ASP A CA 1
ATOM 1954 C C . ASP A 1 232 ? -78.905 -22.625 85.457 1.00 73.69 232 ASP A C 1
ATOM 1956 O O . ASP A 1 232 ? -79.986 -23.050 85.053 1.00 73.69 232 ASP A O 1
ATOM 1960 N N . VAL A 1 233 ? -78.140 -21.873 84.667 1.00 75.25 233 VAL A N 1
ATOM 1961 C CA . VAL A 1 233 ? -78.469 -21.590 83.260 1.00 75.25 233 VAL A CA 1
ATOM 1962 C C . VAL A 1 233 ? -77.323 -22.045 82.371 1.00 75.25 233 VAL A C 1
ATOM 1964 O O . VAL A 1 233 ? -76.195 -21.596 82.531 1.00 75.25 233 VAL A O 1
ATOM 1967 N N . GLU A 1 234 ? -77.605 -22.912 81.404 1.00 78.75 234 GLU A N 1
ATOM 1968 C CA . GLU A 1 234 ? -76.657 -23.341 80.378 1.00 78.75 234 GLU A CA 1
ATOM 1969 C C . GLU A 1 234 ? -77.068 -22.762 79.018 1.00 78.75 234 GLU A C 1
ATOM 1971 O O . GLU A 1 234 ? -78.135 -23.069 78.489 1.00 78.75 234 GLU A O 1
ATOM 1976 N N . ILE A 1 235 ? -76.214 -21.920 78.443 1.00 78.94 235 ILE A N 1
ATOM 1977 C CA . ILE A 1 235 ? -76.373 -21.318 77.119 1.00 78.94 235 ILE A CA 1
ATOM 1978 C C . ILE A 1 235 ? -75.449 -22.052 76.148 1.00 78.94 235 ILE A C 1
ATOM 1980 O O . ILE A 1 235 ? -74.239 -22.139 76.373 1.00 78.94 235 ILE A O 1
ATOM 1984 N N . ILE A 1 236 ? -76.012 -22.557 75.052 1.00 78.88 236 ILE A N 1
ATOM 1985 C CA . ILE A 1 236 ? -75.276 -23.261 74.000 1.00 78.88 236 ILE A CA 1
ATOM 1986 C C . ILE A 1 236 ? -75.213 -22.365 72.766 1.00 78.88 236 ILE A C 1
ATOM 1988 O O . ILE A 1 236 ? -76.239 -22.023 72.175 1.00 78.88 236 ILE A O 1
ATOM 1992 N N . ILE A 1 237 ? -74.000 -22.008 72.358 1.00 78.31 237 ILE A N 1
ATOM 1993 C CA . ILE A 1 237 ? -73.718 -21.167 71.193 1.00 78.31 237 ILE A CA 1
ATOM 1994 C C . ILE A 1 237 ? -73.008 -22.027 70.143 1.00 78.31 237 ILE A C 1
ATOM 1996 O O . ILE A 1 237 ? -72.004 -22.676 70.445 1.00 78.31 237 ILE A O 1
ATOM 2000 N N . LYS A 1 238 ? -73.522 -22.034 68.909 1.00 74.88 238 LYS A N 1
ATOM 2001 C CA . LYS A 1 238 ? -72.910 -22.703 67.748 1.00 74.88 238 LYS A CA 1
ATOM 2002 C C . LYS A 1 238 ? -73.055 -21.831 66.511 1.00 74.88 238 LYS A C 1
ATOM 2004 O O . LYS A 1 238 ? -74.077 -21.165 66.368 1.00 74.88 238 LYS A O 1
ATOM 2009 N N . ASP A 1 239 ? -72.064 -21.890 65.624 1.00 63.06 239 ASP A N 1
ATOM 2010 C CA . ASP A 1 239 ? -72.093 -21.252 64.301 1.00 63.06 239 ASP A CA 1
ATOM 2011 C C . ASP A 1 239 ? -72.569 -19.784 64.366 1.00 63.06 239 ASP A C 1
ATOM 2013 O O . ASP A 1 239 ? -73.513 -19.383 63.695 1.00 63.06 239 ASP A O 1
ATOM 2017 N N . GLU A 1 240 ? -71.922 -19.004 65.243 1.00 66.62 240 GLU A N 1
ATOM 2018 C CA . GLU A 1 240 ? -72.127 -17.555 65.444 1.00 66.62 240 GLU A CA 1
ATOM 2019 C C . GLU A 1 240 ? -73.461 -17.124 66.100 1.00 66.62 240 GLU A C 1
ATOM 2021 O O . GLU A 1 240 ? -73.684 -15.928 66.291 1.00 66.62 240 GLU A O 1
ATOM 2026 N N . GLY A 1 241 ? -74.319 -18.061 66.531 1.00 67.81 241 GLY A N 1
ATOM 2027 C CA . GLY A 1 241 ? -75.603 -17.755 67.183 1.00 67.81 241 GLY A CA 1
ATOM 2028 C C . GLY A 1 241 ? -75.875 -18.529 68.480 1.00 67.81 241 GLY A C 1
ATOM 2029 O O . GLY A 1 241 ? -75.390 -19.644 68.683 1.00 67.81 241 GLY A O 1
ATOM 2030 N N . ILE A 1 242 ? -76.692 -17.944 69.369 1.00 78.81 242 ILE A N 1
ATOM 2031 C CA . ILE A 1 242 ? -77.250 -18.653 70.535 1.00 78.81 242 ILE A CA 1
ATOM 2032 C C . ILE A 1 242 ? -78.277 -19.657 70.014 1.00 78.81 242 ILE A C 1
ATOM 2034 O O . ILE A 1 242 ? -79.284 -19.262 69.429 1.00 78.81 242 ILE A O 1
ATOM 2038 N N . GLN A 1 243 ? -78.018 -20.946 70.216 1.00 80.38 243 GLN A N 1
ATOM 2039 C CA . GLN A 1 243 ? -78.903 -22.007 69.739 1.00 80.38 243 GLN A CA 1
ATOM 2040 C C . GLN A 1 243 ? -79.896 -22.466 70.797 1.00 80.38 243 GLN A C 1
ATOM 2042 O O . GLN A 1 243 ? -81.024 -22.805 70.455 1.00 80.38 243 GLN A O 1
ATOM 2047 N N . ASP A 1 244 ? -79.491 -22.489 72.066 1.00 77.12 244 ASP A N 1
ATOM 2048 C CA . ASP A 1 244 ? -80.351 -22.973 73.142 1.00 77.12 244 ASP A CA 1
ATOM 2049 C C . ASP A 1 244 ? -79.979 -22.328 74.485 1.00 77.12 244 ASP A C 1
ATOM 2051 O O . ASP A 1 244 ? -78.807 -22.024 74.730 1.00 77.12 244 ASP A O 1
ATOM 2055 N N . ILE A 1 245 ? -80.977 -22.124 75.349 1.00 79.31 245 ILE A N 1
ATOM 2056 C CA . ILE A 1 245 ? -80.818 -21.636 76.727 1.00 79.31 245 ILE A CA 1
ATOM 2057 C C . ILE A 1 245 ? -81.609 -22.571 77.639 1.00 79.31 245 ILE A C 1
ATOM 2059 O O . ILE A 1 245 ? -82.840 -22.529 77.688 1.00 79.31 245 ILE A O 1
ATOM 2063 N N . LYS A 1 246 ? -80.899 -23.408 78.391 1.00 78.50 246 LYS A N 1
ATOM 2064 C CA . LYS A 1 246 ? -81.483 -24.351 79.343 1.00 78.50 246 LYS A CA 1
ATOM 2065 C C . LYS A 1 246 ? -81.419 -23.773 80.743 1.00 78.50 246 LYS A C 1
ATOM 2067 O O . LYS A 1 246 ? -80.338 -23.537 81.266 1.00 78.50 246 LYS A O 1
ATOM 2072 N N . ILE A 1 247 ? -82.580 -23.587 81.362 1.00 73.12 247 ILE A N 1
ATOM 2073 C CA . ILE A 1 247 ? -82.677 -23.258 82.785 1.00 73.12 247 ILE A CA 1
ATOM 2074 C C . ILE A 1 247 ? -82.791 -24.579 83.546 1.00 73.12 247 ILE A C 1
ATOM 2076 O O . ILE A 1 247 ? -83.827 -25.245 83.515 1.00 73.12 247 ILE A O 1
ATOM 2080 N N . LEU A 1 248 ? -81.707 -24.966 84.196 1.00 68.44 248 LEU A N 1
ATOM 2081 C CA . LEU A 1 248 ? -81.630 -26.075 85.127 1.00 68.44 248 LEU A CA 1
ATOM 2082 C C . LEU A 1 248 ? -82.0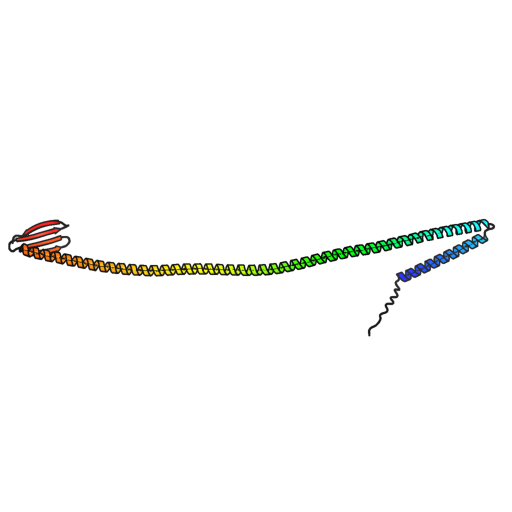32 -25.512 86.502 1.00 68.44 248 LEU A C 1
ATOM 2084 O O . LEU A 1 248 ? -81.335 -24.693 87.093 1.00 68.44 248 LEU A O 1
ATOM 2088 N N . LYS A 1 249 ? -83.219 -25.865 86.999 1.00 55.12 249 LYS A N 1
ATOM 2089 C CA . LYS A 1 249 ? -83.549 -25.578 88.402 1.00 55.12 249 LYS A CA 1
ATOM 2090 C C . LYS A 1 249 ? -82.732 -26.517 89.282 1.00 55.12 249 LYS A C 1
ATOM 2092 O O . LYS A 1 249 ? -82.687 -27.709 88.973 1.00 55.12 249 LYS A O 1
ATOM 2097 N N . THR A 1 250 ? -82.130 -25.976 90.337 1.00 51.47 250 THR A N 1
ATOM 2098 C CA . THR A 1 250 ? -81.568 -26.758 91.441 1.00 51.47 250 THR A CA 1
ATOM 2099 C C . THR A 1 250 ? -82.627 -27.673 92.052 1.00 51.47 250 THR A C 1
ATOM 2101 O O . THR A 1 250 ? -83.802 -27.238 92.156 1.00 51.47 250 THR A O 1
#